Protein AF-0000000085113575 (afdb_homodimer)

Foldseek 3Di:
DPDDDDDDDPVVVVVVVVVVVVVVVVVCVCVVVVVVVVVVVVVVVVVVVVVVVVVVVVVVVVVVVVVVVVVVVVVVVQLVLLQVLLVVLPHDSVCSVVADDDDSVSSNVSSVVVSVVVVVPPPDDPPPPPPPPPPVVPPPVVVVVVVVVD/DPDDDDDDDPVSVVVVVVVVVVVVVVVCVCVVVVVVVVVVVVVVVVVVVVVVVVVVVVVVVVVVVVVVVVVVVVVVVQLVLLQVLLVVLPHDSVCSVVADDDDSVSSNVSSVVVSVVVVVPDPDDPPPPPPPPPPVVVPPPVVVVVVVVD

Structure (mmCIF, N/CA/C/O backbone):
data_AF-0000000085113575-model_v1
#
loop_
_entity.id
_entity.type
_entity.pdbx_description
1 polymer 'Phage protein'
#
loop_
_atom_site.group_PDB
_atom_site.id
_atom_site.type_symbol
_atom_site.label_atom_id
_atom_site.label_alt_id
_atom_site.label_comp_id
_atom_site.label_asym_id
_atom_site.label_entity_id
_atom_site.label_seq_id
_atom_site.pdbx_PDB_ins_code
_atom_site.Cartn_x
_atom_site.Cartn_y
_atom_site.Cartn_z
_atom_site.occupancy
_atom_site.B_iso_or_equiv
_atom_site.auth_seq_id
_atom_site.auth_comp_id
_atom_site.auth_asym_id
_atom_site.auth_atom_id
_atom_site.pdbx_PDB_model_num
ATOM 1 N N . MET A 1 1 ? 3.27 -60.625 -53.125 1 47.56 1 MET A N 1
ATOM 2 C CA . MET A 1 1 ? 2.654 -60.688 -51.812 1 47.56 1 MET A CA 1
ATOM 3 C C . MET A 1 1 ? 3.635 -61.25 -50.781 1 47.56 1 MET A C 1
ATOM 5 O O . MET A 1 1 ? 4.238 -62.281 -51 1 47.56 1 MET A O 1
ATOM 9 N N . SER A 1 2 ? 4.43 -60.469 -50.125 1 57.28 2 SER A N 1
ATOM 10 C CA . SER A 1 2 ? 5.539 -60.938 -49.312 1 57.28 2 SER A CA 1
ATOM 11 C C . SER A 1 2 ? 5.105 -62.094 -48.406 1 57.28 2 SER A C 1
ATOM 13 O O . SER A 1 2 ? 4.016 -62.062 -47.844 1 57.28 2 SER A O 1
ATOM 15 N N . GLU A 1 3 ? 5.457 -63.344 -48.656 1 75.12 3 GLU A N 1
ATOM 16 C CA . GLU A 1 3 ? 5.055 -64.625 -48.156 1 75.12 3 GLU A CA 1
ATOM 17 C C . GLU A 1 3 ? 5.164 -64.688 -46.625 1 75.12 3 GLU A C 1
ATOM 19 O O . GLU A 1 3 ? 6.227 -64.438 -46.062 1 75.12 3 GLU A O 1
ATOM 24 N N . PHE A 1 4 ? 4.066 -64.875 -45.969 1 86.94 4 PHE A N 1
ATOM 25 C CA . PHE A 1 4 ? 4.031 -65 -44.5 1 86.94 4 PHE A CA 1
ATOM 26 C C . PHE A 1 4 ? 4.762 -66.25 -44.062 1 86.94 4 PHE A C 1
ATOM 28 O O . PHE A 1 4 ? 4.504 -67.375 -44.594 1 86.94 4 PHE A O 1
ATOM 35 N N . LYS A 1 5 ? 5.836 -65.938 -43.219 1 91.25 5 LYS A N 1
ATOM 36 C CA . LYS A 1 5 ? 6.539 -67.062 -42.625 1 91.25 5 LYS A CA 1
ATOM 37 C C . LYS A 1 5 ? 5.824 -67.5 -41.375 1 91.25 5 LYS A C 1
ATOM 39 O O . LYS A 1 5 ? 5.555 -66.75 -40.469 1 91.25 5 LYS A O 1
ATOM 44 N N . THR A 1 6 ? 5.457 -68.812 -41.344 1 93.94 6 THR A N 1
ATOM 45 C CA . THR A 1 6 ? 4.762 -69.438 -40.188 1 93.94 6 THR A CA 1
ATOM 46 C C . THR A 1 6 ? 5.574 -69.25 -38.906 1 93.94 6 THR A C 1
ATOM 48 O O . THR A 1 6 ? 6.805 -69.312 -38.938 1 93.94 6 THR A O 1
ATOM 51 N N . ILE A 1 7 ? 4.957 -68.938 -37.781 1 94.5 7 ILE A N 1
ATOM 52 C CA . ILE A 1 7 ? 5.562 -68.812 -36.469 1 94.5 7 ILE A CA 1
ATOM 53 C C . ILE A 1 7 ? 5.348 -70.125 -35.688 1 94.5 7 ILE A C 1
ATOM 55 O O . ILE A 1 7 ? 4.211 -70.5 -35.375 1 94.5 7 ILE A O 1
ATOM 59 N N . GLU A 1 8 ? 6.441 -70.625 -35.375 1 94.06 8 GLU A N 1
ATOM 60 C CA . GLU A 1 8 ? 6.332 -72 -34.906 1 94.06 8 GLU A CA 1
ATOM 61 C C . GLU A 1 8 ? 6.652 -72.125 -33.438 1 94.06 8 GLU A C 1
ATOM 63 O O . GLU A 1 8 ? 6.414 -73.188 -32.812 1 94.06 8 GLU A O 1
ATOM 68 N N . THR A 1 9 ? 7.238 -71.062 -32.812 1 94.69 9 THR A N 1
ATOM 69 C CA . THR A 1 9 ? 7.598 -71.125 -31.406 1 94.69 9 THR A CA 1
ATOM 70 C C . THR A 1 9 ? 7.082 -69.938 -30.672 1 94.69 9 THR A C 1
ATOM 72 O O . THR A 1 9 ? 6.855 -68.875 -31.281 1 94.69 9 THR A O 1
ATOM 75 N N . GLN A 1 10 ? 6.895 -70.125 -29.469 1 94.75 10 GLN A N 1
ATOM 76 C CA . GLN A 1 10 ? 6.504 -69 -28.594 1 94.75 10 GLN A CA 1
ATOM 77 C C . GLN A 1 10 ? 7.566 -67.938 -28.578 1 94.75 10 GLN A C 1
ATOM 79 O O . GLN A 1 10 ? 7.242 -66.75 -28.531 1 94.75 10 GLN A O 1
ATOM 84 N N . GLU A 1 11 ? 8.758 -68.375 -28.609 1 95.31 11 GLU A N 1
ATOM 85 C CA . GLU A 1 11 ? 9.883 -67.438 -28.562 1 95.31 11 GLU A CA 1
ATOM 86 C C . GLU A 1 11 ? 9.883 -66.5 -29.766 1 95.31 11 GLU A C 1
ATOM 88 O O . GLU A 1 11 ? 10.156 -65.312 -29.625 1 95.31 11 GLU A O 1
ATOM 93 N N . GLU A 1 12 ? 9.555 -67 -30.891 1 95.25 12 GLU A N 1
ATOM 94 C CA . GLU A 1 12 ? 9.461 -66.188 -32.094 1 95.25 12 GLU A CA 1
ATOM 95 C C . GLU A 1 12 ? 8.32 -65.188 -32 1 95.25 12 GLU A C 1
ATOM 97 O O . GLU A 1 12 ? 8.484 -64.062 -32.375 1 95.25 12 GLU A O 1
ATOM 102 N N . LEU A 1 13 ? 7.148 -65.625 -31.578 1 94.69 13 LEU A N 1
ATOM 103 C CA . LEU A 1 13 ? 6.008 -64.75 -31.375 1 94.69 13 LEU A CA 1
ATOM 104 C C . LEU A 1 13 ? 6.355 -63.656 -30.406 1 94.69 13 LEU A C 1
ATOM 106 O O . LEU A 1 13 ? 6.09 -62.469 -30.688 1 94.69 13 LEU A O 1
ATOM 110 N N . ASP A 1 14 ? 7.008 -64 -29.359 1 94.94 14 ASP A N 1
ATOM 111 C CA . ASP A 1 14 ? 7.355 -63.031 -28.328 1 94.94 14 ASP A CA 1
ATOM 112 C C . ASP A 1 14 ? 8.312 -61.969 -28.859 1 94.94 14 ASP A C 1
ATOM 114 O O . ASP A 1 14 ? 8.211 -60.812 -28.5 1 94.94 14 ASP A O 1
ATOM 118 N N . ARG A 1 15 ? 9.25 -62.375 -29.672 1 95.44 15 ARG A N 1
ATOM 119 C CA . ARG A 1 15 ? 10.203 -61.438 -30.266 1 95.44 15 ARG A CA 1
ATOM 120 C C . ARG A 1 15 ? 9.492 -60.406 -31.141 1 95.44 15 ARG A C 1
ATOM 122 O O . ARG A 1 15 ? 9.758 -59.219 -31.031 1 95.44 15 ARG A O 1
ATOM 129 N N . ILE A 1 16 ? 8.508 -60.875 -31.922 1 94.88 16 ILE A N 1
ATOM 130 C CA . ILE A 1 16 ? 7.75 -60 -32.812 1 94.88 16 ILE A CA 1
ATOM 131 C C . ILE A 1 16 ? 6.902 -59.031 -32 1 94.88 16 ILE A C 1
ATOM 133 O O . ILE A 1 16 ? 6.898 -57.844 -32.281 1 94.88 16 ILE A O 1
ATOM 137 N N . VAL A 1 17 ? 6.211 -59.594 -31.047 1 93.69 17 VAL A N 1
ATOM 138 C CA . VAL A 1 17 ? 5.34 -58.812 -30.203 1 93.69 17 VAL A CA 1
ATOM 139 C C . VAL A 1 17 ? 6.164 -57.75 -29.469 1 93.69 17 VAL A C 1
ATOM 141 O O . VAL A 1 17 ? 5.77 -56.562 -29.391 1 93.69 17 VAL A O 1
ATOM 144 N N . LYS A 1 18 ? 7.34 -58.125 -28.906 1 94.31 18 LYS A N 1
ATOM 145 C CA . LYS A 1 18 ? 8.219 -57.219 -28.172 1 94.31 18 LYS A CA 1
ATOM 146 C C . LYS A 1 18 ? 8.648 -56.062 -29.047 1 94.31 18 LYS A C 1
ATOM 148 O O . LYS A 1 18 ? 8.648 -54.906 -28.594 1 94.31 18 LYS A O 1
ATOM 153 N N . GLU A 1 19 ? 9.008 -56.375 -30.297 1 94.25 19 GLU A N 1
ATOM 154 C CA . GLU A 1 19 ? 9.43 -55.312 -31.25 1 94.25 19 GLU A CA 1
ATOM 155 C C . GLU A 1 19 ? 8.305 -54.344 -31.531 1 94.25 19 GLU A C 1
ATOM 157 O O . GLU A 1 19 ? 8.523 -53.125 -31.562 1 94.25 19 GLU A O 1
ATOM 162 N N . ARG A 1 20 ? 7.082 -54.875 -31.688 1 92.94 20 ARG A N 1
ATOM 163 C CA . ARG A 1 20 ? 5.934 -54 -31.984 1 92.94 20 ARG A CA 1
ATOM 164 C C . ARG A 1 20 ? 5.539 -53.188 -30.766 1 92.94 20 ARG A C 1
ATOM 166 O O . ARG A 1 20 ? 5.191 -52 -30.906 1 92.94 20 ARG A O 1
ATOM 173 N N . LEU A 1 21 ? 5.609 -53.844 -29.672 1 92.38 21 LEU A N 1
ATOM 174 C CA . LEU A 1 21 ? 5.328 -53.156 -28.422 1 92.38 21 LEU A CA 1
ATOM 175 C C . LEU A 1 21 ? 6.32 -52 -28.203 1 92.38 21 LEU A C 1
ATOM 177 O O . LEU A 1 21 ? 5.941 -50.906 -27.766 1 92.38 21 LEU A O 1
ATOM 181 N N . ALA A 1 22 ? 7.617 -52.219 -28.516 1 92.56 22 ALA A N 1
ATOM 182 C CA . ALA A 1 22 ? 8.656 -51.219 -28.359 1 92.56 22 ALA A CA 1
ATOM 183 C C . ALA A 1 22 ? 8.391 -50 -29.25 1 92.56 22 ALA A C 1
ATOM 185 O O . ALA A 1 22 ? 8.57 -48.875 -28.828 1 92.56 22 ALA A O 1
ATOM 186 N N . ARG A 1 23 ? 7.852 -50.219 -30.422 1 91.94 23 ARG A N 1
ATOM 187 C CA . ARG A 1 23 ? 7.527 -49.156 -31.359 1 91.94 23 ARG A CA 1
ATOM 188 C C . ARG A 1 23 ? 6.375 -48.312 -30.844 1 91.94 23 ARG A C 1
ATOM 190 O O . ARG A 1 23 ? 6.414 -47.062 -30.922 1 91.94 23 ARG A O 1
ATOM 197 N N . GLN A 1 24 ? 5.367 -49 -30.281 1 87.69 24 GLN A N 1
ATOM 198 C CA . GLN A 1 24 ? 4.219 -48.281 -29.719 1 87.69 24 GLN A CA 1
ATOM 199 C C . GLN A 1 24 ? 4.617 -47.469 -28.5 1 87.69 24 GLN A C 1
ATOM 201 O O . GLN A 1 24 ? 4.148 -46.344 -28.312 1 87.69 24 GLN A O 1
ATOM 206 N N . LYS A 1 25 ? 5.512 -48.062 -27.781 1 90.88 25 LYS A N 1
ATOM 207 C CA . LYS A 1 25 ? 5.969 -47.375 -26.562 1 90.88 25 LYS A CA 1
ATOM 208 C C . LYS A 1 25 ? 6.676 -46.062 -26.875 1 90.88 25 LYS A C 1
ATOM 210 O O . LYS A 1 25 ? 6.664 -45.156 -26.062 1 90.88 25 LYS A O 1
ATOM 215 N N . GLU A 1 26 ? 7.227 -45.969 -28.078 1 93.19 26 GLU A N 1
ATOM 216 C CA . GLU A 1 26 ? 7.949 -44.781 -28.484 1 93.19 26 GLU A CA 1
ATOM 217 C C . GLU A 1 26 ? 7.023 -43.562 -28.562 1 93.19 26 GLU A C 1
ATOM 219 O O . GLU A 1 26 ? 7.445 -42.438 -28.312 1 93.19 26 GLU A O 1
ATOM 224 N N . LYS A 1 27 ? 5.727 -43.781 -28.859 1 91.56 27 LYS A N 1
ATOM 225 C CA . LYS A 1 27 ? 4.727 -42.719 -28.938 1 91.56 27 LYS A CA 1
ATOM 226 C C . LYS A 1 27 ? 4.508 -42.094 -27.562 1 91.56 27 LYS A C 1
ATOM 228 O O . LYS A 1 27 ? 4.137 -40.938 -27.469 1 91.56 27 LYS A O 1
ATOM 233 N N . TYR A 1 28 ? 4.824 -42.906 -26.5 1 95.62 28 TYR A N 1
ATOM 234 C CA . TYR A 1 28 ? 4.566 -42.469 -25.125 1 95.62 28 TYR A CA 1
ATOM 235 C C . TYR A 1 28 ? 5.875 -42.281 -24.375 1 95.62 28 TYR A C 1
ATOM 237 O O . TYR A 1 28 ? 5.91 -42.406 -23.141 1 95.62 28 TYR A O 1
ATOM 245 N N . ALA A 1 29 ? 6.914 -42 -25.172 1 94.81 29 ALA A N 1
ATOM 246 C CA . ALA A 1 29 ? 8.266 -41.875 -24.625 1 94.81 29 ALA A CA 1
ATOM 247 C C . ALA A 1 29 ? 8.344 -40.781 -23.594 1 94.81 29 ALA A C 1
ATOM 249 O O . ALA A 1 29 ? 9.156 -40.812 -22.672 1 94.81 29 ALA A O 1
ATOM 250 N N . ASP A 1 30 ? 7.422 -39.719 -23.609 1 96.88 30 ASP A N 1
ATOM 251 C CA . ASP A 1 30 ? 7.473 -38.562 -22.719 1 96.88 30 ASP A CA 1
ATOM 252 C C . ASP A 1 30 ? 6.418 -38.688 -21.625 1 96.88 30 ASP A C 1
ATOM 254 O O . ASP A 1 30 ? 6.148 -37.719 -20.906 1 96.88 30 ASP A O 1
ATOM 258 N N . TYR A 1 31 ? 5.844 -39.875 -21.562 1 97.19 31 TYR A N 1
ATOM 259 C CA . TYR A 1 31 ? 4.754 -40.062 -20.609 1 97.19 31 TYR A CA 1
ATOM 260 C C . TYR A 1 31 ? 5.191 -39.719 -19.188 1 97.19 31 TYR A C 1
ATOM 262 O O . TYR A 1 31 ? 4.531 -38.938 -18.516 1 97.19 31 TYR A O 1
ATOM 270 N N . ASP A 1 32 ? 6.328 -40.281 -18.734 1 97.06 32 ASP A N 1
ATOM 271 C CA . ASP A 1 32 ? 6.828 -40 -17.391 1 97.06 32 ASP A CA 1
ATOM 272 C C . ASP A 1 32 ? 7.211 -38.531 -17.234 1 97.06 32 ASP A C 1
ATOM 274 O O . ASP A 1 32 ? 7.008 -37.938 -16.156 1 97.06 32 ASP A O 1
ATOM 278 N N . ALA A 1 33 ? 7.754 -37.969 -18.25 1 98.12 33 ALA A N 1
ATOM 279 C CA . ALA A 1 33 ? 8.109 -36.531 -18.234 1 98.12 33 ALA A CA 1
ATOM 280 C C . ALA A 1 33 ? 6.867 -35.656 -18.078 1 98.12 33 ALA A C 1
ATOM 282 O O . ALA A 1 33 ? 6.887 -34.656 -17.359 1 98.12 33 ALA A O 1
ATOM 283 N N . LEU A 1 34 ? 5.781 -36 -18.75 1 98.19 34 LEU A N 1
ATOM 284 C CA . LEU A 1 34 ? 4.516 -35.281 -18.656 1 98.19 34 LEU A CA 1
ATOM 285 C C . LEU A 1 34 ? 3.977 -35.344 -17.234 1 98.19 34 LEU A C 1
ATOM 287 O O . LEU A 1 34 ? 3.543 -34.312 -16.688 1 98.19 34 LEU A O 1
ATOM 291 N N . LYS A 1 35 ? 4.102 -36.531 -16.641 1 98 35 LYS A N 1
ATOM 292 C CA . LYS A 1 35 ? 3.635 -36.688 -15.266 1 98 35 LYS A CA 1
ATOM 293 C C . LYS A 1 35 ? 4.434 -35.812 -14.305 1 98 35 LYS A C 1
ATOM 295 O O . LYS A 1 35 ? 3.857 -35.125 -13.453 1 98 35 LYS A O 1
ATOM 300 N N . SER A 1 36 ? 5.66 -35.812 -14.5 1 98.5 36 SER A N 1
ATOM 301 C CA . SER A 1 36 ? 6.531 -35 -13.664 1 98.5 36 SER A CA 1
ATOM 302 C C . SER A 1 36 ? 6.258 -33.5 -13.859 1 98.5 36 SER A C 1
ATOM 304 O O . SER A 1 36 ? 6.219 -32.75 -12.891 1 98.5 36 SER A O 1
ATOM 306 N N . ARG A 1 37 ? 6.016 -33.156 -15.117 1 98.62 37 ARG A N 1
ATOM 307 C CA . ARG A 1 37 ? 5.758 -31.75 -15.43 1 98.62 37 ARG A CA 1
ATOM 308 C C . ARG A 1 37 ? 4.449 -31.281 -14.805 1 98.62 37 ARG A C 1
ATOM 310 O O . ARG A 1 37 ? 4.355 -30.141 -14.32 1 98.62 37 ARG A O 1
ATOM 317 N N . VAL A 1 38 ? 3.494 -32.062 -14.836 1 98.56 38 VAL A N 1
ATOM 318 C CA . VAL A 1 38 ? 2.221 -31.75 -14.203 1 98.56 38 VAL A CA 1
ATOM 319 C C . VAL A 1 38 ? 2.436 -31.484 -12.719 1 98.56 38 VAL A C 1
ATOM 321 O O . VAL A 1 38 ? 1.965 -30.469 -12.195 1 98.56 38 VAL A O 1
ATOM 324 N N . LYS A 1 39 ? 3.188 -32.375 -12.125 1 98.5 39 LYS A N 1
ATOM 325 C CA . LYS A 1 39 ? 3.445 -32.219 -10.695 1 98.5 39 LYS A CA 1
ATOM 326 C C . LYS A 1 39 ? 4.195 -30.906 -10.422 1 98.5 39 LYS A C 1
ATOM 328 O O . LYS A 1 39 ? 3.854 -30.172 -9.484 1 98.5 39 LYS A O 1
ATOM 333 N N . GLU A 1 40 ? 5.176 -30.594 -11.148 1 98.62 40 GLU A N 1
ATOM 334 C CA . GLU A 1 40 ? 5.965 -29.375 -11 1 98.62 40 GLU A CA 1
ATOM 335 C C . GLU A 1 40 ? 5.09 -28.125 -11.141 1 98.62 40 GLU A C 1
ATOM 337 O O . GLU A 1 40 ? 5.172 -27.219 -10.32 1 98.62 40 GLU A O 1
ATOM 342 N N . LEU A 1 41 ? 4.262 -28.172 -12.164 1 98.56 41 LEU A N 1
ATOM 343 C CA . LEU A 1 41 ? 3.412 -27.016 -12.453 1 98.56 41 LEU A CA 1
ATOM 344 C C . LEU A 1 41 ? 2.354 -26.828 -11.367 1 98.56 41 LEU A C 1
ATOM 346 O O . LEU A 1 41 ? 2 -25.703 -11.023 1 98.56 41 LEU A O 1
ATOM 350 N N . GLU A 1 42 ? 1.874 -27.922 -10.867 1 98.38 42 GLU A N 1
ATOM 351 C CA . GLU A 1 42 ? 0.908 -27.844 -9.773 1 98.38 42 GLU A CA 1
ATOM 352 C C . GLU A 1 42 ? 1.535 -27.234 -8.523 1 98.38 42 GLU A C 1
ATOM 354 O O . GLU A 1 42 ? 0.917 -26.406 -7.855 1 98.38 42 GLU A O 1
ATOM 359 N N . ASP A 1 43 ? 2.723 -27.625 -8.211 1 98.5 43 ASP A N 1
ATOM 360 C CA . ASP A 1 43 ? 3.438 -27.094 -7.062 1 98.5 43 ASP A CA 1
ATOM 361 C C . ASP A 1 43 ? 3.709 -25.594 -7.238 1 98.5 43 ASP A C 1
ATOM 363 O O . ASP A 1 43 ? 3.498 -24.812 -6.312 1 98.5 43 ASP A O 1
ATOM 367 N N . GLU A 1 44 ? 4.133 -25.234 -8.438 1 98 44 GLU A N 1
ATOM 368 C CA . GLU A 1 44 ? 4.402 -23.828 -8.742 1 98 44 GLU A CA 1
ATOM 369 C C . GLU A 1 44 ? 3.135 -22.984 -8.617 1 98 44 GLU A C 1
ATOM 371 O O . GLU A 1 44 ? 3.158 -21.906 -8.039 1 98 44 GLU A O 1
ATOM 376 N N . ASN A 1 45 ? 2.158 -23.516 -9.195 1 97.75 45 ASN A N 1
ATOM 377 C CA . ASN A 1 45 ? 0.871 -22.828 -9.148 1 97.75 45 ASN A CA 1
ATOM 378 C C . ASN A 1 45 ? 0.393 -22.641 -7.711 1 97.75 45 ASN A C 1
ATOM 380 O O . ASN A 1 45 ? -0.097 -21.562 -7.355 1 97.75 45 ASN A O 1
ATOM 384 N N . ALA A 1 46 ? 0.582 -23.656 -6.949 1 97.69 46 ALA A N 1
ATOM 385 C CA . ALA A 1 46 ? 0.198 -23.562 -5.543 1 97.69 46 ALA A CA 1
ATOM 386 C C . ALA A 1 46 ? 0.991 -22.484 -4.824 1 97.69 46 ALA A C 1
ATOM 388 O O . ALA A 1 46 ? 0.43 -21.703 -4.047 1 97.69 46 ALA A O 1
ATOM 389 N N . GLU A 1 47 ? 2.23 -22.391 -5.113 1 97.69 47 GLU A N 1
ATOM 390 C CA . GLU A 1 47 ? 3.086 -21.359 -4.52 1 97.69 47 GLU A CA 1
ATOM 391 C C . GLU A 1 47 ? 2.662 -19.969 -4.965 1 97.69 47 GLU A C 1
ATOM 393 O O . GLU A 1 47 ? 2.621 -19.047 -4.156 1 97.69 47 GLU A O 1
ATOM 398 N N . LEU A 1 48 ? 2.328 -19.828 -6.176 1 96.88 48 LEU A N 1
ATOM 399 C CA . LEU A 1 48 ? 1.911 -18.531 -6.723 1 96.88 48 LEU A CA 1
ATOM 400 C C . LEU A 1 48 ? 0.586 -18.094 -6.117 1 96.88 48 LEU A C 1
ATOM 402 O O . LEU A 1 48 ? 0.391 -16.906 -5.844 1 96.88 48 LEU A O 1
ATOM 406 N 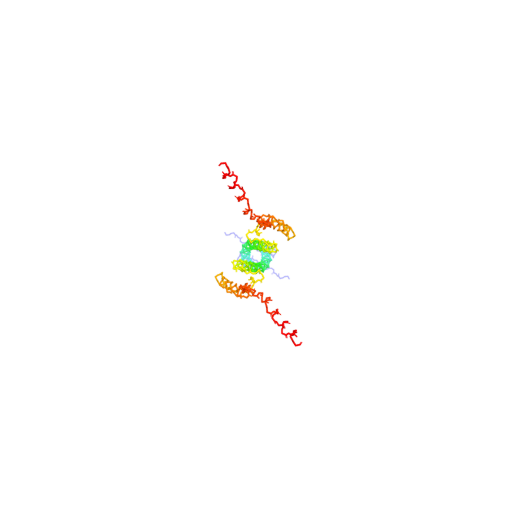N . HIS A 1 49 ? -0.248 -19.062 -5.918 1 96.69 49 HIS A N 1
ATOM 407 C CA . HIS A 1 49 ? -1.521 -18.75 -5.281 1 96.69 49 HIS A CA 1
ATOM 408 C C . HIS A 1 49 ? -1.316 -18.25 -3.857 1 96.69 49 HIS A C 1
ATOM 410 O O . HIS A 1 49 ? -1.936 -17.266 -3.449 1 96.69 49 HIS A O 1
ATOM 416 N N . THR A 1 50 ? -0.418 -18.844 -3.145 1 97.5 50 THR A N 1
ATOM 417 C CA . THR A 1 50 ? -0.112 -18.422 -1.783 1 97.5 50 THR A CA 1
ATOM 418 C C . THR A 1 50 ? 0.487 -17.016 -1.775 1 97.5 50 THR A C 1
ATOM 420 O O . THR A 1 50 ? 0.097 -16.172 -0.963 1 97.5 50 THR A O 1
ATOM 423 N N . ALA A 1 51 ? 1.367 -16.75 -2.688 1 96.56 51 ALA A N 1
ATOM 424 C CA . ALA A 1 51 ? 1.995 -15.438 -2.799 1 96.56 51 ALA A CA 1
ATOM 425 C C . ALA A 1 51 ? 0.964 -14.367 -3.139 1 96.56 51 ALA A C 1
ATOM 427 O O . ALA A 1 51 ? 1.023 -13.25 -2.611 1 96.56 51 ALA A O 1
ATOM 428 N N . ALA A 1 52 ? 0.093 -14.688 -3.98 1 95.88 52 ALA A N 1
ATOM 429 C CA . ALA A 1 52 ? -0.968 -13.758 -4.371 1 95.88 52 ALA A CA 1
ATOM 430 C C . ALA A 1 52 ? -1.847 -13.398 -3.178 1 95.88 52 ALA A C 1
ATOM 432 O O . ALA A 1 52 ? -2.25 -12.242 -3.021 1 95.88 52 ALA A O 1
ATOM 433 N N . ASP A 1 53 ? -2.082 -14.453 -2.367 1 96.81 53 ASP A N 1
ATOM 434 C CA . ASP A 1 53 ? -2.891 -14.227 -1.172 1 96.81 53 ASP A CA 1
ATOM 435 C C . ASP A 1 53 ? -2.199 -13.266 -0.213 1 96.81 53 ASP A C 1
ATOM 437 O O . ASP A 1 53 ? -2.836 -12.359 0.33 1 96.81 53 ASP A O 1
ATOM 441 N N . VAL A 1 54 ? -0.984 -13.406 -0.034 1 96.81 54 VAL A N 1
ATOM 442 C CA . VAL A 1 54 ? -0.203 -12.539 0.844 1 96.81 54 VAL A CA 1
ATOM 443 C C . VAL A 1 54 ? -0.177 -11.117 0.283 1 96.81 54 VAL A C 1
ATOM 445 O O . VAL A 1 54 ? -0.393 -10.148 1.016 1 96.81 54 VAL A O 1
ATOM 448 N N . SER A 1 55 ? -0.005 -10.984 -0.991 1 96.75 55 SER A N 1
ATOM 449 C CA . SER A 1 55 ? 0.044 -9.68 -1.652 1 96.75 55 SER A CA 1
ATOM 450 C C . SER A 1 55 ? -1.285 -8.945 -1.525 1 96.75 55 SER A C 1
ATOM 452 O O . SER A 1 55 ? -1.312 -7.727 -1.345 1 96.75 55 SER A O 1
ATOM 454 N N . ALA A 1 56 ? -2.293 -9.75 -1.644 1 96.44 56 ALA A N 1
ATOM 455 C CA . ALA A 1 56 ? -3.619 -9.148 -1.512 1 96.44 56 ALA A CA 1
ATOM 456 C C . ALA A 1 56 ? -3.822 -8.57 -0.114 1 96.44 56 ALA A C 1
ATOM 458 O O . ALA A 1 56 ? -4.387 -7.484 0.039 1 96.44 56 ALA A O 1
ATOM 459 N N . LYS A 1 57 ? -3.357 -9.219 0.891 1 97.62 57 LYS A N 1
ATOM 460 C CA . LYS A 1 57 ? -3.455 -8.734 2.266 1 97.62 57 LYS A CA 1
ATOM 461 C C . LYS A 1 57 ? -2.6 -7.492 2.475 1 97.62 57 LYS A C 1
ATOM 463 O O . LYS A 1 57 ? -3.033 -6.535 3.123 1 97.62 57 LYS A O 1
ATOM 468 N N . ASP A 1 58 ? -1.431 -7.523 1.956 1 97.31 58 ASP A N 1
ATOM 469 C CA . ASP A 1 58 ? -0.541 -6.371 2.039 1 97.31 58 ASP A CA 1
ATOM 470 C C . ASP A 1 58 ? -1.162 -5.148 1.366 1 97.31 58 ASP A C 1
ATOM 472 O O . ASP A 1 58 ? -1.083 -4.035 1.892 1 97.31 58 ASP A O 1
ATOM 476 N N . LYS A 1 59 ? -1.742 -5.375 0.22 1 97.75 59 LYS A N 1
ATOM 477 C CA . LYS A 1 59 ? -2.396 -4.293 -0.511 1 97.75 59 LYS A CA 1
ATOM 478 C C . LYS A 1 59 ? -3.498 -3.65 0.327 1 97.75 59 LYS A C 1
ATOM 480 O O . LYS A 1 59 ? -3.584 -2.424 0.413 1 97.75 59 LYS A O 1
ATOM 485 N N . THR A 1 60 ? -4.215 -4.48 0.992 1 98 60 THR A N 1
ATOM 486 C CA . THR A 1 60 ? -5.301 -3.99 1.833 1 98 60 THR A CA 1
ATOM 487 C C . THR A 1 60 ? -4.754 -3.207 3.023 1 98 60 THR A C 1
ATOM 489 O O . THR A 1 60 ? -5.289 -2.156 3.379 1 98 60 THR A O 1
ATOM 492 N N . ALA A 1 61 ? -3.715 -3.641 3.572 1 98.44 61 ALA A N 1
ATOM 493 C CA . ALA A 1 61 ? -3.086 -2.965 4.703 1 98.44 61 ALA A CA 1
ATOM 494 C C . ALA A 1 61 ? -2.535 -1.603 4.293 1 98.44 61 ALA A C 1
ATOM 496 O O . ALA A 1 61 ? -2.691 -0.617 5.016 1 98.44 61 ALA A O 1
ATOM 497 N N . GLN A 1 62 ? -1.973 -1.56 3.154 1 98.56 62 GLN A N 1
ATOM 498 C CA . GLN A 1 62 ? -1.42 -0.308 2.648 1 98.56 62 GLN A CA 1
ATOM 499 C C . GLN A 1 62 ? -2.527 0.687 2.316 1 98.56 62 GLN A C 1
ATOM 501 O O . GLN A 1 62 ? -2.391 1.886 2.57 1 98.56 62 GLN A O 1
ATOM 506 N N . GLU A 1 63 ? -3.607 0.187 1.78 1 98.62 63 GLU A N 1
ATOM 507 C CA . GLU A 1 63 ? -4.758 1.042 1.498 1 98.62 63 GLU A CA 1
ATOM 508 C C . GLU A 1 63 ? -5.32 1.649 2.779 1 98.62 63 GLU A C 1
ATOM 510 O O . GLU A 1 63 ? -5.672 2.83 2.811 1 98.62 63 GLU A O 1
ATOM 515 N N . SER A 1 64 ? -5.375 0.875 3.809 1 98.81 64 SER A N 1
ATOM 516 C CA . SER A 1 64 ? -5.832 1.365 5.105 1 98.81 64 SER A CA 1
ATOM 517 C C . SER A 1 64 ? -4.875 2.406 5.672 1 98.81 64 SER A C 1
ATOM 519 O O . SER A 1 64 ? -5.309 3.422 6.223 1 98.81 64 SER A O 1
ATOM 521 N N . GLN A 1 65 ? -3.625 2.148 5.559 1 98.81 65 GLN A N 1
ATOM 522 C CA . GLN A 1 65 ? -2.613 3.092 6.023 1 98.81 65 GLN A CA 1
ATOM 523 C C . GLN A 1 65 ? -2.711 4.418 5.277 1 98.81 65 GLN A C 1
ATOM 525 O O . GLN A 1 65 ? -2.621 5.488 5.883 1 98.81 65 GLN A O 1
ATOM 530 N N . ILE A 1 66 ? -2.904 4.363 4.004 1 98.81 66 ILE A N 1
ATOM 531 C CA . ILE A 1 66 ? -3.059 5.555 3.178 1 98.81 66 ILE A CA 1
ATOM 532 C C . ILE A 1 66 ? -4.277 6.352 3.643 1 98.81 66 ILE A C 1
ATOM 534 O O . ILE A 1 66 ? -4.195 7.57 3.826 1 98.81 66 ILE A O 1
ATOM 538 N N . ALA A 1 67 ? -5.336 5.656 3.916 1 98.81 67 ALA A N 1
ATOM 539 C CA . ALA A 1 67 ? -6.555 6.312 4.387 1 98.81 67 ALA A CA 1
ATOM 540 C C . ALA A 1 67 ? -6.324 6.996 5.734 1 98.81 67 ALA A C 1
ATOM 542 O O . ALA A 1 67 ? -6.789 8.117 5.953 1 98.81 67 ALA A O 1
ATOM 543 N N . GLU A 1 68 ? -5.633 6.348 6.566 1 98.81 68 GLU A N 1
ATOM 544 C CA . GLU A 1 68 ? -5.324 6.902 7.883 1 98.81 68 GLU A CA 1
ATOM 545 C C . GLU A 1 68 ? -4.453 8.148 7.77 1 98.81 68 GLU A C 1
ATOM 547 O O . GLU A 1 68 ? -4.707 9.156 8.438 1 98.81 68 GLU A O 1
ATOM 552 N N . LEU A 1 69 ? -3.465 8.055 6.945 1 98.81 69 LEU A N 1
ATOM 553 C CA . LEU A 1 69 ? -2.561 9.188 6.754 1 98.81 69 LEU A CA 1
ATOM 554 C C . LEU A 1 69 ? -3.291 10.367 6.121 1 98.81 69 LEU A C 1
ATOM 556 O O . LEU A 1 69 ? -3.074 11.516 6.508 1 98.81 69 LEU A O 1
ATOM 560 N N . GLN A 1 70 ? -4.176 10.109 5.234 1 98.81 70 GLN A N 1
ATOM 561 C CA . GLN A 1 70 ? -4.984 11.148 4.613 1 98.81 70 GLN A CA 1
ATOM 562 C C . GLN A 1 70 ? -5.91 11.812 5.633 1 98.81 70 GLN A C 1
ATOM 564 O O . GLN A 1 70 ? -6.105 13.031 5.605 1 98.81 70 GLN A O 1
ATOM 569 N N . SER A 1 71 ? -6.465 11.008 6.496 1 98.69 71 SER A N 1
ATOM 570 C CA . SER A 1 71 ? -7.297 11.531 7.566 1 98.69 71 SER A CA 1
ATOM 571 C C . SER A 1 71 ? -6.496 12.445 8.492 1 98.69 71 SER A C 1
ATOM 573 O O . SER A 1 71 ? -6.977 13.508 8.898 1 98.69 71 SER A O 1
ATOM 575 N N . LYS A 1 72 ? -5.301 12.086 8.844 1 98.62 72 LYS A N 1
ATOM 576 C CA . LYS A 1 72 ? -4.43 12.898 9.688 1 98.62 72 LYS A CA 1
ATOM 577 C C . LYS A 1 72 ? -4.098 14.234 9.016 1 98.62 72 LYS A C 1
ATOM 579 O O . LYS A 1 72 ? -4.094 15.273 9.664 1 98.62 72 LYS A O 1
ATOM 584 N N . ILE A 1 73 ? -3.848 14.172 7.773 1 98.5 73 ILE A N 1
ATOM 585 C CA . ILE A 1 73 ? -3.561 15.383 7.012 1 98.5 73 ILE A CA 1
ATOM 586 C C . ILE A 1 73 ? -4.781 16.297 7.027 1 98.5 73 ILE A C 1
ATOM 588 O O . ILE A 1 73 ? -4.652 17.516 7.23 1 98.5 73 ILE A O 1
ATOM 592 N N . SER A 1 74 ? -5.949 15.719 6.848 1 97.25 74 SER A N 1
ATOM 593 C CA . SER A 1 74 ? -7.188 16.5 6.91 1 97.25 74 SER A CA 1
ATOM 594 C C . SER A 1 74 ? -7.355 17.156 8.273 1 97.25 74 SER A C 1
ATOM 596 O O . SER A 1 74 ? -7.781 18.312 8.359 1 97.25 74 SER A O 1
ATOM 598 N N . ASP A 1 75 ? -7.031 16.484 9.336 1 96.5 75 ASP A N 1
ATOM 599 C CA . ASP A 1 75 ? -7.09 17.031 10.688 1 96.5 75 ASP A CA 1
ATOM 600 C C . ASP A 1 75 ? -6.137 18.219 10.844 1 96.5 75 ASP A C 1
ATOM 602 O O . ASP A 1 75 ? -6.5 19.234 11.422 1 96.5 75 ASP A O 1
ATOM 606 N N . TYR A 1 76 ? -4.914 18.094 10.242 1 96.38 76 TYR A N 1
ATOM 607 C CA . TYR A 1 76 ? -3.932 19.172 10.32 1 96.38 76 TYR A CA 1
ATOM 608 C C . TYR A 1 76 ? -4.387 20.391 9.523 1 96.38 76 TYR A C 1
ATOM 610 O O . TYR A 1 76 ? -4.203 21.531 9.961 1 96.38 76 TYR A O 1
ATOM 618 N N . GLU A 1 77 ? -5.004 20.156 8.43 1 95.56 77 GLU A N 1
ATOM 619 C CA . GLU A 1 77 ? -5.52 21.234 7.602 1 95.56 77 GLU A CA 1
ATOM 620 C C . GLU A 1 77 ? -6.637 21.984 8.32 1 95.56 77 GLU A C 1
ATOM 622 O O . GLU A 1 77 ? -6.672 23.219 8.289 1 95.56 77 GLU A O 1
ATOM 627 N N . THR A 1 78 ? -7.473 21.25 8.961 1 95.06 78 THR A N 1
ATOM 628 C CA . THR A 1 78 ? -8.562 21.859 9.711 1 95.06 78 THR A CA 1
ATOM 629 C C . THR A 1 78 ? -8.031 22.656 10.891 1 95.06 78 THR A C 1
ATOM 631 O O . THR A 1 78 ? -8.469 23.781 11.133 1 95.06 78 THR A O 1
ATOM 634 N N . GLU A 1 79 ? -7.098 22.109 11.57 1 94.19 79 GLU A N 1
ATOM 635 C CA . GLU A 1 79 ? -6.484 22.812 12.703 1 94.19 79 GLU A CA 1
ATOM 636 C C . GLU A 1 79 ? -5.789 24.094 12.25 1 94.19 79 GLU A C 1
ATOM 638 O O . GLU A 1 79 ? -5.871 25.109 12.93 1 94.19 79 GLU A O 1
ATOM 643 N N . LYS A 1 80 ? -5.129 23.984 11.133 1 92.75 80 LYS A N 1
ATOM 644 C CA . LYS A 1 80 ? -4.445 25.141 10.57 1 92.75 80 LYS A CA 1
ATOM 645 C C . LYS A 1 80 ? -5.441 26.25 10.211 1 92.75 80 LYS A C 1
ATOM 647 O O . LYS A 1 80 ? -5.219 27.422 10.523 1 92.75 80 LYS A O 1
ATOM 652 N N . THR A 1 81 ? -6.504 25.828 9.625 1 94.44 81 THR A N 1
ATOM 653 C CA . THR A 1 81 ? -7.535 26.781 9.242 1 94.44 81 THR A CA 1
ATOM 654 C C . THR A 1 81 ? -8.172 27.406 10.477 1 94.44 81 THR A C 1
ATOM 656 O O . THR A 1 81 ? -8.367 28.625 10.523 1 94.44 81 THR A O 1
ATOM 659 N N . ARG A 1 82 ? -8.422 26.594 11.492 1 96.06 82 ARG A N 1
ATOM 660 C CA . ARG A 1 82 ? -9 27.094 12.742 1 96.06 82 ARG A CA 1
ATOM 661 C C . ARG A 1 82 ? -8.062 28.094 13.422 1 96.06 82 ARG A C 1
ATOM 663 O O . ARG A 1 82 ? -8.5 29.141 13.891 1 96.06 82 ARG A O 1
ATOM 670 N N . THR A 1 83 ? -6.824 27.781 13.383 1 92.38 83 THR A N 1
ATOM 671 C CA . THR A 1 83 ? -5.82 28.656 13.992 1 92.38 83 THR A CA 1
ATOM 672 C C . THR A 1 83 ? -5.734 29.984 13.242 1 92.38 83 THR A C 1
ATOM 674 O O . THR A 1 83 ? -5.742 31.047 13.859 1 92.38 83 THR A O 1
ATOM 677 N N . ARG A 1 84 ? -5.668 29.906 11.938 1 91.75 84 ARG A N 1
ATOM 678 C CA . ARG A 1 84 ? -5.582 31.109 11.109 1 91.75 84 ARG A CA 1
ATOM 679 C C . ARG A 1 84 ? -6.797 32 11.32 1 91.75 84 ARG A C 1
ATOM 681 O O . ARG A 1 84 ? -6.656 33.219 11.508 1 91.75 84 ARG A O 1
ATOM 688 N N . VAL A 1 85 ? -7.934 31.422 11.328 1 95.44 85 VAL A N 1
ATOM 689 C CA . VAL A 1 85 ? -9.172 32.188 11.477 1 95.44 85 VAL A CA 1
ATOM 690 C C . VAL A 1 85 ? -9.242 32.781 12.875 1 95.44 85 VAL A C 1
ATOM 692 O O . VAL A 1 85 ? -9.602 33.969 13.031 1 95.44 85 VAL A O 1
ATOM 695 N N . ALA A 1 86 ? -8.898 32.031 13.898 1 94.44 86 ALA A N 1
ATOM 696 C CA . ALA A 1 86 ? -8.898 32.531 15.266 1 94.44 86 ALA A CA 1
ATOM 697 C C . ALA A 1 86 ? -8.008 33.75 15.391 1 94.44 86 ALA A C 1
ATOM 699 O O . ALA A 1 86 ? -8.438 34.781 15.914 1 94.44 86 ALA A O 1
ATOM 700 N N . LEU A 1 87 ? -6.855 33.688 14.797 1 89.31 87 LEU A N 1
ATOM 701 C CA . LEU A 1 87 ? -5.883 34.781 14.891 1 89.31 87 LEU A CA 1
ATOM 702 C C . LEU A 1 87 ? -6.328 35.969 14.07 1 89.31 87 LEU A C 1
ATOM 704 O O . LEU A 1 87 ? -6.121 37.125 14.477 1 89.31 87 LEU A O 1
ATOM 708 N N . GLN A 1 88 ? -6.891 35.719 12.992 1 92 88 GLN A N 1
ATOM 709 C CA . GLN A 1 88 ?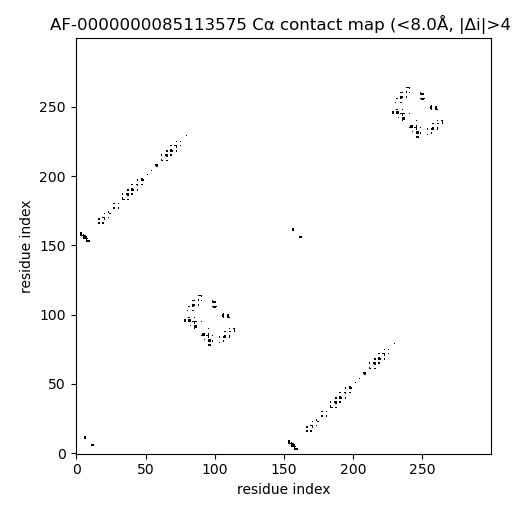 -7.402 36.781 12.125 1 92 88 GLN A CA 1
ATOM 710 C C . GLN A 1 88 ? -8.438 37.625 12.859 1 92 88 GLN A C 1
ATOM 712 O O . GLN A 1 88 ? -8.508 38.844 12.648 1 92 88 GLN A O 1
ATOM 717 N N . TYR A 1 89 ? -9.148 37.062 13.789 1 94.06 89 TYR A N 1
ATOM 718 C CA . TYR A 1 89 ? -10.203 37.781 14.508 1 94.06 89 TYR A CA 1
ATOM 719 C C . TYR A 1 89 ? -9.758 38.125 15.93 1 94.06 89 TYR A C 1
ATOM 721 O O . TYR A 1 89 ? -10.586 38.438 16.781 1 94.06 89 TYR A O 1
ATOM 729 N N . GLY A 1 90 ? -8.484 37.969 16.203 1 89.94 90 GLY A N 1
ATOM 730 C CA . GLY A 1 90 ? -7.895 38.406 17.453 1 89.94 90 GLY A CA 1
ATOM 731 C C . GLY A 1 90 ? -8.195 37.469 18.625 1 89.94 90 GLY A C 1
ATOM 732 O O . GLY A 1 90 ? -8.156 37.906 19.781 1 89.94 90 GLY A O 1
ATOM 733 N N . LEU A 1 91 ? -8.531 36.25 18.297 1 92.19 91 LEU A N 1
ATOM 734 C CA . LEU A 1 91 ? -8.781 35.25 19.344 1 92.19 91 LEU A CA 1
ATOM 735 C C . LEU A 1 91 ? -7.477 34.625 19.797 1 92.19 91 LEU A C 1
ATOM 737 O O . LEU A 1 91 ? -6.582 34.375 18.984 1 92.19 91 LEU A O 1
ATOM 741 N N . PRO A 1 92 ? -7.438 34.344 21.188 1 87.25 92 PRO A N 1
ATOM 742 C CA . PRO A 1 92 ? -6.273 33.594 21.656 1 87.25 92 PRO A CA 1
ATOM 743 C C . PRO A 1 92 ? -6.16 32.219 21.016 1 87.25 92 PRO A C 1
ATOM 745 O O . PRO A 1 92 ? -7.172 31.641 20.641 1 87.25 92 PRO A O 1
ATOM 748 N N . LEU A 1 93 ? -4.906 31.703 20.938 1 86.81 93 LEU A N 1
ATOM 749 C CA . LEU A 1 93 ? -4.613 30.438 20.281 1 86.81 93 LEU A CA 1
ATOM 750 C C . LEU A 1 93 ? -5.387 29.297 20.938 1 86.81 93 LEU A C 1
ATOM 752 O O . LEU A 1 93 ? -5.789 28.344 20.266 1 86.81 93 LEU A O 1
ATOM 756 N N . ASP A 1 94 ? -5.59 29.406 22.203 1 89.06 94 ASP A N 1
ATOM 757 C CA . ASP A 1 94 ? -6.25 28.344 22.969 1 89.06 94 ASP A CA 1
ATOM 758 C C . ASP A 1 94 ? -7.715 28.219 22.562 1 89.06 94 ASP A C 1
ATOM 760 O O . ASP A 1 94 ? -8.328 27.172 22.781 1 89.06 94 ASP A O 1
ATOM 764 N N . LEU A 1 95 ? -8.297 29.219 21.891 1 93.06 95 LEU A N 1
ATOM 765 C CA . LEU A 1 95 ? -9.703 29.188 21.5 1 93.06 95 LEU A CA 1
ATOM 766 C C . LEU A 1 95 ? -9.867 28.672 20.078 1 93.06 95 LEU A C 1
ATOM 768 O O . LEU A 1 95 ? -10.977 28.375 19.641 1 93.06 95 LEU A O 1
ATOM 772 N N . ALA A 1 96 ? -8.758 28.578 19.406 1 93.25 96 ALA A N 1
ATOM 773 C CA . ALA A 1 96 ? -8.805 28.141 18.016 1 93.25 96 ALA A CA 1
ATOM 774 C C . ALA A 1 96 ? -9.516 26.797 17.891 1 93.25 96 ALA A C 1
ATOM 776 O O . ALA A 1 96 ? -10.344 26.594 17.016 1 93.25 96 ALA A O 1
ATOM 777 N N . SER A 1 97 ? -9.203 25.938 18.859 1 94.06 97 SER A N 1
ATOM 778 C CA . SER A 1 97 ? -9.766 24.594 18.797 1 94.06 97 SER A CA 1
ATOM 779 C C . SER A 1 97 ? -11.25 24.594 19.141 1 94.06 97 SER A C 1
ATOM 781 O O . SER A 1 97 ? -11.953 23.609 18.891 1 94.06 97 SER A O 1
ATOM 783 N N . ARG A 1 98 ? -11.734 25.734 19.641 1 95.19 98 ARG A N 1
ATOM 784 C CA . ARG A 1 98 ? -13.125 25.812 20.078 1 95.19 98 ARG A CA 1
ATOM 785 C C . ARG A 1 98 ? -14.016 26.344 18.969 1 95.19 98 ARG A C 1
ATOM 787 O O . ARG A 1 98 ? -15.25 26.281 19.062 1 95.19 98 ARG A O 1
ATOM 794 N N . LEU A 1 99 ? -13.383 26.812 17.969 1 97.5 99 LEU A N 1
ATOM 795 C CA . LEU A 1 99 ? -14.164 27.344 16.859 1 97.5 99 LEU A CA 1
ATOM 796 C C . LEU A 1 99 ? -14.938 26.234 16.156 1 97.5 99 LEU A C 1
ATOM 798 O O . LEU A 1 99 ? -14.406 25.141 15.945 1 97.5 99 LEU A O 1
ATOM 802 N N . ARG A 1 100 ? -16.203 26.656 15.859 1 96.25 100 ARG A N 1
ATOM 803 C CA . ARG A 1 100 ? -17.062 25.672 15.211 1 96.25 100 ARG A CA 1
ATOM 804 C C . ARG A 1 100 ? -17.359 26.062 13.773 1 96.25 100 ARG A C 1
ATOM 806 O O . ARG A 1 100 ? -17.531 27.25 13.469 1 96.25 100 ARG A O 1
ATOM 813 N N . GLY A 1 101 ? -17.375 25.062 12.922 1 94.56 101 GLY A N 1
ATOM 814 C CA . GLY A 1 101 ? -17.719 25.25 11.523 1 94.56 101 GLY A CA 1
ATOM 815 C C . GLY A 1 101 ? -17.203 24.156 10.617 1 94.56 101 GLY A C 1
ATOM 816 O O . GLY A 1 101 ? -16.125 23.609 10.859 1 94.56 101 GLY A O 1
ATOM 817 N N . ASP A 1 102 ? -18.016 24.016 9.516 1 91.38 102 ASP A N 1
ATOM 818 C CA . ASP A 1 102 ? -17.688 22.953 8.578 1 91.38 102 ASP A CA 1
ATOM 819 C C . ASP A 1 102 ? -16.828 23.484 7.422 1 91.38 102 ASP A C 1
ATOM 821 O O . ASP A 1 102 ? -16.281 22.703 6.641 1 91.38 102 ASP A O 1
ATOM 825 N N . ASP A 1 103 ? -16.75 24.719 7.32 1 93.19 103 ASP A N 1
ATOM 826 C CA . ASP A 1 103 ? -15.93 25.375 6.305 1 93.19 103 ASP A CA 1
ATOM 827 C C . ASP A 1 103 ? -15.391 26.703 6.816 1 93.19 103 ASP A C 1
ATOM 829 O O . ASP A 1 103 ? -15.711 27.141 7.926 1 93.19 103 ASP A O 1
ATOM 833 N N . GLU A 1 104 ? -14.539 27.312 6.016 1 94.69 104 GLU A N 1
ATOM 834 C CA . GLU A 1 104 ? -13.836 28.531 6.434 1 94.69 104 GLU A CA 1
ATOM 835 C C . GLU A 1 104 ? -14.812 29.656 6.758 1 94.69 104 GLU A C 1
ATOM 837 O O . GLU A 1 104 ? -14.602 30.406 7.703 1 94.69 104 GLU A O 1
ATOM 842 N N . GLU A 1 105 ? -15.883 29.734 5.996 1 97 105 GLU A N 1
ATOM 843 C CA . GLU A 1 105 ? -16.859 30.797 6.23 1 97 105 GLU A CA 1
ATOM 844 C C . GLU A 1 105 ? -17.547 30.625 7.582 1 97 105 GLU A C 1
ATOM 846 O O . GLU A 1 105 ? -17.75 31.594 8.305 1 97 105 GLU A O 1
ATOM 851 N N . ALA A 1 106 ? -17.891 29.391 7.82 1 97.56 106 ALA A N 1
ATOM 852 C CA . ALA A 1 106 ? -18.531 29.094 9.102 1 97.56 106 ALA A CA 1
ATOM 853 C C . ALA A 1 106 ? -17.578 29.344 10.266 1 97.56 106 ALA A C 1
ATOM 855 O O . ALA A 1 106 ? -17.969 29.875 11.305 1 97.56 106 ALA A O 1
ATOM 856 N N . LEU A 1 107 ? -16.344 29 10.102 1 97.62 107 LEU A N 1
ATOM 857 C CA . LEU A 1 107 ? -15.328 29.234 11.109 1 97.62 107 LEU A CA 1
ATOM 858 C C . LEU A 1 107 ? -15.148 30.734 11.344 1 97.62 107 LEU A C 1
ATOM 860 O O . LEU A 1 107 ? -15.047 31.188 12.492 1 97.62 107 LEU A O 1
ATOM 864 N N . LYS A 1 108 ? -15.164 31.531 10.273 1 97.25 108 LYS A N 1
ATOM 865 C CA . LYS A 1 108 ? -15.008 32.969 10.383 1 97.25 108 LYS A CA 1
ATOM 866 C C . LYS A 1 108 ? -16.188 33.594 11.133 1 97.25 108 LYS A C 1
ATOM 868 O O . LYS A 1 108 ? -16 34.469 11.977 1 97.25 108 LYS A O 1
ATOM 873 N N . GLN A 1 109 ? -17.312 33.125 10.875 1 97.31 109 GLN A N 1
ATOM 874 C CA . GLN A 1 109 ? -18.516 33.625 11.547 1 97.31 109 GLN A CA 1
ATOM 875 C C . GLN A 1 109 ? -18.484 33.344 13.039 1 97.31 109 GLN A C 1
ATOM 877 O O . GLN A 1 109 ? -18.812 34.188 13.859 1 97.31 109 GLN A O 1
ATOM 882 N N . ASP A 1 110 ? -18.094 32.094 13.328 1 97.88 110 ASP A N 1
ATOM 883 C CA . ASP A 1 110 ? -18 31.719 14.734 1 97.88 110 ASP A CA 1
ATOM 884 C C . ASP A 1 110 ? -16.922 32.531 15.453 1 97.88 110 ASP A C 1
ATOM 886 O O . ASP A 1 110 ? -17.125 32.969 16.594 1 97.88 110 ASP A O 1
ATOM 890 N N . ALA A 1 111 ? -15.82 32.656 14.75 1 97.5 111 ALA A N 1
ATOM 891 C CA . ALA A 1 111 ? -14.719 33.438 15.305 1 97.5 111 ALA A CA 1
ATOM 892 C C . ALA A 1 111 ? -15.148 34.906 15.562 1 97.5 111 ALA A C 1
ATOM 894 O O . ALA A 1 111 ? -14.828 35.469 16.609 1 97.5 111 ALA A O 1
ATOM 895 N N . GLU A 1 112 ? -15.859 35.531 14.656 1 96.5 112 GLU A N 1
ATOM 896 C CA . GLU A 1 112 ? -16.375 36.875 14.805 1 96.5 112 GLU A CA 1
ATOM 897 C C . GLU A 1 112 ? -17.297 37 16.016 1 96.5 112 GLU A C 1
ATOM 899 O O . GLU A 1 112 ? -17.203 37.938 16.781 1 96.5 112 GLU A O 1
ATOM 904 N N . ASN A 1 113 ? -18.156 36.062 16.156 1 96.25 113 ASN A N 1
ATOM 905 C CA . ASN A 1 113 ? -19.078 36.031 17.281 1 96.25 113 ASN A CA 1
ATOM 906 C C . ASN A 1 113 ? -18.344 35.906 18.609 1 96.25 113 ASN A C 1
ATOM 908 O O . ASN A 1 113 ? -18.625 36.656 19.562 1 96.25 113 ASN A O 1
ATOM 912 N N . LEU A 1 114 ? -17.438 34.969 18.641 1 95.88 114 LEU A N 1
ATOM 913 C CA . LEU A 1 114 ? -16.656 34.75 19.859 1 95.88 114 LEU A CA 1
ATOM 914 C C . LEU A 1 114 ? -15.828 35.969 20.219 1 95.88 114 LEU A C 1
ATOM 916 O O . LEU A 1 114 ? -15.734 36.344 21.375 1 95.88 114 LEU A O 1
ATOM 920 N N . ALA A 1 115 ? -15.234 36.531 19.188 1 94.38 115 ALA A N 1
ATOM 921 C CA . ALA A 1 115 ? -14.461 37.75 19.406 1 94.38 115 ALA A CA 1
ATOM 922 C C . ALA A 1 115 ? -15.336 38.875 19.969 1 94.38 115 ALA A C 1
ATOM 924 O O . ALA A 1 115 ? -14.914 39.625 20.844 1 94.38 115 ALA A O 1
ATOM 925 N N . GLY A 1 116 ? -16.5 39 19.531 1 92.94 116 GLY A N 1
ATOM 926 C CA . GLY A 1 116 ? -17.453 40 20.016 1 92.94 116 GLY A CA 1
ATOM 927 C C . GLY A 1 116 ? -17.812 39.812 21.469 1 92.94 116 GLY A C 1
ATOM 928 O O . GLY A 1 116 ? -17.922 40.781 22.234 1 92.94 116 GLY A O 1
ATOM 929 N N . LEU A 1 117 ? -17.953 38.594 21.844 1 91.25 117 LEU A N 1
ATOM 930 C CA . LEU A 1 117 ? -18.297 38.25 23.234 1 91.25 117 LEU A CA 1
ATOM 931 C C . LEU A 1 117 ? -17.125 38.562 24.156 1 91.25 117 LEU A C 1
ATOM 933 O O . LEU A 1 117 ? -17.328 38.969 25.297 1 91.25 117 LEU A O 1
ATOM 937 N N . MET A 1 118 ? -15.992 38.375 23.719 1 88.25 118 MET A N 1
ATOM 938 C CA . MET A 1 118 ? -14.797 38.625 24.531 1 88.25 118 MET A CA 1
ATOM 939 C C . MET A 1 118 ? -14.57 40.125 24.688 1 88.25 118 MET A C 1
ATOM 941 O O . MET A 1 118 ? -14.188 40.594 25.766 1 88.25 118 MET A O 1
ATOM 945 N N . HIS A 1 119 ? -14.711 40.938 23.625 1 83.94 119 HIS A N 1
ATOM 946 C CA . HIS A 1 119 ? -14.57 42.375 23.688 1 83.94 119 HIS A CA 1
ATOM 947 C C . HIS A 1 119 ? -15.664 43 24.562 1 83.94 119 HIS A C 1
ATOM 949 O O . HIS A 1 119 ? -15.422 43.969 25.25 1 83.94 119 HIS A O 1
ATOM 955 N N . ALA A 1 120 ? -16.734 42.5 24.625 1 77.19 120 ALA A N 1
ATOM 956 C CA . ALA A 1 120 ? -17.844 43.031 25.406 1 77.19 120 ALA A CA 1
ATOM 957 C C . ALA A 1 120 ? -17.609 42.812 26.906 1 77.19 120 ALA A C 1
ATOM 959 O O . ALA A 1 120 ? -18.125 43.594 27.734 1 77.19 120 ALA A O 1
ATOM 960 N N . ASN A 1 121 ? -16.844 41.969 27.234 1 73.19 121 ASN A N 1
ATOM 961 C CA . ASN A 1 121 ? -16.609 41.625 28.641 1 73.19 121 ASN A CA 1
ATOM 962 C C . ASN A 1 121 ? -15.328 42.312 29.156 1 73.19 121 ASN A C 1
ATOM 964 O O . ASN A 1 121 ? -14.945 42.094 30.312 1 73.19 121 ASN A O 1
ATOM 968 N N . GLU A 1 122 ? -14.625 43 28.281 1 68.94 122 GLU A N 1
ATOM 969 C CA . GLU A 1 122 ? -13.484 43.781 28.781 1 68.94 122 GLU A CA 1
ATOM 970 C C . GLU A 1 122 ? -13.938 44.938 29.656 1 68.94 122 GLU A C 1
ATOM 972 O O . GLU A 1 122 ? -14.859 45.656 29.297 1 68.94 122 GLU A O 1
ATOM 977 N N . PRO A 1 123 ? -13.609 44.969 30.984 1 62.41 123 PRO A N 1
ATOM 978 C CA . PRO A 1 123 ? -14.016 46.094 31.859 1 62.41 123 PRO A CA 1
ATOM 979 C C . PRO A 1 123 ? -13.758 47.438 31.234 1 62.41 123 PRO A C 1
ATOM 981 O O . PRO A 1 123 ? -12.68 47.688 30.688 1 62.41 123 PRO A O 1
ATOM 984 N N . LYS A 1 124 ? -14.82 48.156 30.844 1 60.78 124 LYS A N 1
ATOM 985 C CA . LYS A 1 124 ? -14.711 49.562 30.453 1 60.78 124 LYS A CA 1
ATOM 986 C C . LYS A 1 124 ? -13.922 50.375 31.469 1 60.78 124 LYS A C 1
ATOM 988 O O . LYS A 1 124 ? -14.172 50.25 32.688 1 60.78 124 LYS A O 1
ATOM 993 N N . ALA A 1 125 ? -12.68 50.75 31.109 1 59.81 125 ALA A N 1
ATOM 994 C CA . ALA A 1 125 ? -11.984 51.656 31.984 1 59.81 125 ALA A CA 1
ATOM 995 C C . ALA A 1 125 ? -12.953 52.688 32.594 1 59.81 125 ALA A C 1
ATOM 997 O O . ALA A 1 125 ? -13.836 53.188 31.922 1 59.81 125 ALA A O 1
ATOM 998 N N . PRO A 1 126 ? -13.109 52.75 33.875 1 58.34 126 PRO A N 1
ATOM 999 C CA . PRO A 1 126 ? -13.953 53.781 34.438 1 58.34 126 PRO A CA 1
ATOM 1000 C C . PRO A 1 126 ? -13.734 55.156 33.781 1 58.34 126 PRO A C 1
ATOM 1002 O O . PRO A 1 126 ? -12.609 55.5 33.406 1 58.34 126 PRO A O 1
ATOM 1005 N N . LEU A 1 127 ? -14.617 55.656 33.094 1 56.16 127 LEU A N 1
ATOM 1006 C CA . LEU A 1 127 ? -14.5 57.062 32.656 1 56.16 127 LEU A CA 1
ATOM 1007 C C . LEU A 1 127 ? -13.898 57.906 33.75 1 56.16 127 LEU A C 1
ATOM 1009 O O . LEU A 1 127 ? -14.188 57.719 34.938 1 56.16 127 LEU A O 1
ATOM 1013 N N . LYS A 1 128 ? -12.742 58.375 33.531 1 57.38 128 LYS A N 1
ATOM 1014 C CA . LYS A 1 128 ? -12.234 59.406 34.469 1 57.38 128 LYS A CA 1
ATOM 1015 C C . LYS A 1 128 ? -13.367 60.281 35 1 57.38 128 LYS A C 1
ATOM 1017 O O . LYS A 1 128 ? -14.117 60.844 34.219 1 57.38 128 LYS A O 1
ATOM 1022 N N . SER A 1 129 ? -13.859 60 36.125 1 55.47 129 SER A N 1
ATOM 1023 C CA . SER A 1 129 ? -14.75 60.969 36.719 1 55.47 129 SER A CA 1
ATOM 1024 C C . SER A 1 129 ? -14.234 62.375 36.531 1 55.47 129 SER A C 1
ATOM 1026 O O . SER A 1 129 ? -13.195 62.75 37.094 1 55.47 129 SER A O 1
ATOM 1028 N N . THR A 1 130 ? -14.406 63.031 35.5 1 55.84 130 THR A N 1
ATOM 1029 C CA . THR A 1 130 ? -14.156 64.5 35.344 1 55.84 130 THR A CA 1
ATOM 1030 C C . THR A 1 130 ? -14.938 65.25 36.375 1 55.84 130 THR A C 1
ATOM 1032 O O . THR A 1 130 ? -15.234 66.438 36.188 1 55.84 130 THR A O 1
ATOM 1035 N N . GLU A 1 131 ? -15.461 64.625 37.5 1 55.94 131 GLU A N 1
ATOM 1036 C CA . GLU A 1 131 ? -16.078 65.5 38.5 1 55.94 131 GLU A CA 1
ATOM 1037 C C . GLU A 1 131 ? -15.047 66.375 39.188 1 55.94 131 GLU A C 1
ATOM 1039 O O . GLU A 1 131 ? -14 65.938 39.625 1 55.94 131 GLU A O 1
ATOM 1044 N N . PRO A 1 132 ? -15.039 67.75 39.031 1 55.31 132 PRO A N 1
ATOM 1045 C CA . PRO A 1 132 ? -14.148 68.688 39.75 1 55.31 132 PRO A CA 1
ATOM 1046 C C . PRO A 1 132 ? -14.125 68.375 41.25 1 55.31 132 PRO A C 1
ATOM 1048 O O . PRO A 1 132 ? -15.172 68.062 41.844 1 55.31 132 PRO A O 1
ATOM 1051 N N . THR A 1 133 ? -13.141 67.812 41.875 1 53.16 133 THR A N 1
ATOM 1052 C CA . THR A 1 133 ? -12.953 67.75 43.312 1 53.16 133 THR A CA 1
ATOM 1053 C C . THR A 1 133 ? -13.234 69.125 43.969 1 53.16 133 THR A C 1
ATOM 1055 O O . THR A 1 133 ? -12.539 70.125 43.688 1 53.16 133 THR A O 1
ATOM 1058 N N . VAL A 1 134 ? -14.484 69.562 44.25 1 51.25 134 VAL A N 1
ATOM 1059 C CA . VAL A 1 134 ? -14.758 70.688 45.094 1 51.25 134 VAL A CA 1
ATOM 1060 C C . VAL A 1 134 ? -14.07 70.5 46.438 1 51.25 134 VAL A C 1
ATOM 1062 O O . VAL A 1 134 ? -14.352 69.562 47.156 1 51.25 134 VAL A O 1
ATOM 1065 N N . THR A 1 135 ? -12.781 70.875 46.594 1 48.38 135 THR A N 1
ATOM 1066 C CA . THR A 1 135 ? -12.125 71.062 47.875 1 48.38 135 THR A CA 1
ATOM 1067 C C . THR A 1 135 ? -12.961 71.938 48.781 1 48.38 135 THR A C 1
ATOM 1069 O O . THR A 1 135 ? -13.141 73.125 48.5 1 48.38 135 THR A O 1
ATOM 1072 N N . ASP A 1 136 ? -14.094 71.5 49.312 1 45.19 136 ASP A N 1
ATOM 1073 C CA . ASP A 1 136 ? -14.852 72.188 50.312 1 45.19 136 ASP A CA 1
ATOM 1074 C C . ASP A 1 136 ? -13.969 72.5 51.531 1 45.19 136 ASP A C 1
ATOM 1076 O O . ASP A 1 136 ? -13.812 71.688 52.438 1 45.19 136 ASP A O 1
ATOM 1080 N N . ASP A 1 137 ? -12.766 73 51.375 1 47.38 137 ASP A N 1
ATOM 1081 C CA . ASP A 1 137 ? -11.992 73.438 52.531 1 47.38 137 ASP A CA 1
ATOM 1082 C C . ASP A 1 137 ? -12.789 74.5 53.375 1 47.38 137 ASP A C 1
ATOM 1084 O O . ASP A 1 137 ? -12.406 74.812 54.5 1 47.38 137 ASP A O 1
ATOM 1088 N N . LYS A 1 138 ? -13.773 75.125 52.75 1 49.03 138 LYS A N 1
ATOM 1089 C CA . LYS A 1 138 ? -14.281 76.25 53.5 1 49.03 138 LYS A CA 1
ATOM 1090 C C . LYS A 1 138 ? -15.242 75.812 54.594 1 49.03 138 LYS A C 1
ATOM 1092 O O . LYS A 1 138 ? -15.688 76.688 55.406 1 49.03 138 LYS A O 1
ATOM 1097 N N . GLY A 1 139 ? -15.703 74.625 54.562 1 46.72 139 GLY A N 1
ATOM 1098 C CA . GLY A 1 139 ? -16.812 74.375 55.438 1 46.72 139 GLY A CA 1
ATOM 1099 C C . GLY A 1 139 ? -16.406 74.25 56.906 1 46.72 139 GLY A C 1
ATOM 1100 O O . GLY A 1 139 ? -17.234 74.375 57.812 1 46.72 139 GLY A O 1
ATOM 1101 N N . TRP A 1 140 ? -15.25 73.812 57.125 1 50.56 140 TRP A N 1
ATOM 1102 C CA . TRP A 1 140 ? -14.977 73.5 58.531 1 50.56 140 TRP A CA 1
ATOM 1103 C C . TRP A 1 140 ? -14.742 74.812 59.312 1 50.56 140 TRP A C 1
ATOM 1105 O O . TRP A 1 140 ? -14.797 74.812 60.562 1 50.56 140 TRP A O 1
ATOM 1115 N N . ALA A 1 141 ? -14.359 75.938 58.719 1 50.59 141 ALA A N 1
ATOM 1116 C CA . ALA A 1 141 ? -13.977 77.125 59.5 1 50.59 141 ALA A CA 1
ATOM 1117 C C . ALA A 1 141 ? -15.188 77.75 60.188 1 50.59 141 ALA A C 1
ATOM 1119 O O . ALA A 1 141 ? -15.078 78.25 61.312 1 50.59 141 ALA A O 1
ATOM 1120 N N . GLN A 1 142 ? -16.359 77.688 59.625 1 45.44 142 GLN A N 1
ATOM 1121 C CA . GLN A 1 142 ? -17.469 78.375 60.25 1 45.44 142 GLN A CA 1
ATOM 1122 C C . GLN A 1 142 ? -17.969 77.625 61.469 1 45.44 142 GLN A C 1
ATOM 1124 O O . GLN A 1 142 ? -18.516 78.25 62.406 1 45.44 142 GLN A O 1
ATOM 1129 N N . MET A 1 143 ? -17.766 76.375 61.594 1 50.47 143 MET A N 1
ATOM 1130 C CA . MET A 1 143 ? -18.312 75.688 62.75 1 50.47 143 MET A CA 1
ATOM 1131 C C . MET A 1 143 ? -17.516 76.062 64 1 50.47 143 MET A C 1
ATOM 1133 O O . MET A 1 143 ? -18.094 76.188 65.125 1 50.47 143 MET A O 1
ATOM 1137 N N . THR A 1 144 ? -16.234 76.312 63.938 1 54.09 144 THR A N 1
ATOM 1138 C CA . THR A 1 144 ? -15.461 76.5 65.125 1 54.09 144 THR A CA 1
ATOM 1139 C C . THR A 1 144 ? -15.789 77.875 65.812 1 54.09 144 THR A C 1
ATOM 1141 O O . THR A 1 144 ? -15.562 78.062 67 1 54.09 144 THR A O 1
ATOM 1144 N N . ARG A 1 145 ? -16.375 78.812 65.062 1 56.62 145 ARG A N 1
ATOM 1145 C CA . ARG A 1 145 ? -16.609 80.125 65.688 1 56.62 145 ARG A CA 1
ATOM 1146 C C . ARG A 1 145 ? -17.781 80.062 66.625 1 56.62 145 ARG A C 1
ATOM 1148 O O . ARG A 1 145 ? -17.766 80.75 67.688 1 56.62 145 ARG A O 1
ATOM 1155 N N . GLN A 1 146 ? -18.781 79.312 66.375 1 49.69 146 GLN A N 1
ATOM 1156 C CA . GLN A 1 146 ? -19.938 79.375 67.25 1 49.69 146 GLN A CA 1
ATOM 1157 C C . GLN A 1 146 ? -19.625 78.75 68.625 1 49.69 146 GLN A C 1
ATOM 1159 O O . GLN A 1 146 ? -20.297 79.062 69.625 1 49.69 146 GLN A 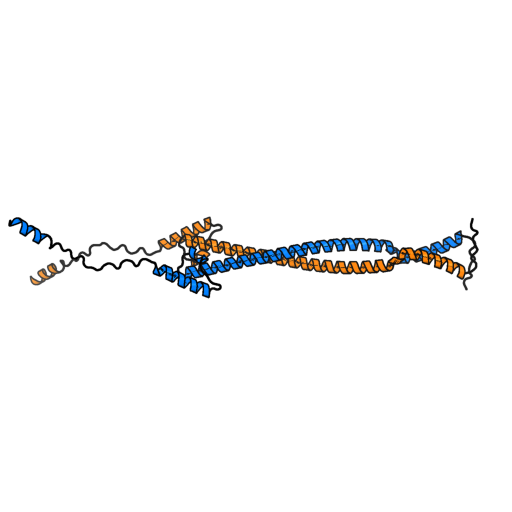O 1
ATOM 1164 N N . LEU A 1 147 ? -18.625 77.875 68.688 1 54.47 147 LEU A N 1
ATOM 1165 C CA . LEU A 1 147 ? -18.422 77.25 70 1 54.47 147 LEU A CA 1
ATOM 1166 C C . LEU A 1 147 ? -17.766 78.25 70.938 1 54.47 147 LEU A C 1
ATOM 1168 O O . LEU A 1 147 ? -17.953 78.125 72.188 1 54.47 147 LEU A O 1
ATOM 1172 N N . THR A 1 148 ? -17.016 79.125 70.375 1 54.44 148 THR A N 1
ATOM 1173 C CA . THR A 1 148 ? -16.297 79.938 71.375 1 54.44 148 THR A CA 1
ATOM 1174 C C . THR A 1 148 ? -17.203 81.062 71.938 1 54.44 148 THR A C 1
ATOM 1176 O O . THR A 1 148 ? -16.797 81.75 72.875 1 54.44 148 THR A O 1
ATOM 1179 N N . GLU A 1 149 ? -18.375 81.375 71.375 1 51.66 149 GLU A N 1
ATOM 1180 C CA . GLU A 1 149 ? -19.125 82.438 72.062 1 51.66 149 GLU A CA 1
ATOM 1181 C C . GLU A 1 149 ? -19.844 81.938 73.312 1 51.66 149 GLU A C 1
ATOM 1183 O O . GLU A 1 149 ? -20.047 82.688 74.25 1 51.66 149 GLU A O 1
ATOM 1188 N N . HIS A 1 150 ? -20.172 80.625 73.438 1 37.81 150 HIS A N 1
ATOM 1189 C CA . HIS A 1 150 ? -20.703 80.375 74.75 1 37.81 150 HIS A CA 1
ATOM 1190 C C . HIS A 1 150 ? -19.578 80.062 75.75 1 37.81 150 HIS A C 1
ATOM 1192 O O . HIS A 1 150 ? -18.625 79.375 75.375 1 37.81 150 HIS A O 1
ATOM 1198 N N . MET B 1 1 ? 2.725 -77.688 -19.734 1 47.5 1 MET B N 1
ATOM 1199 C CA . MET B 1 1 ? 3.301 -76.625 -20.578 1 47.5 1 MET B CA 1
ATOM 1200 C C . MET B 1 1 ? 2.334 -76.25 -21.688 1 47.5 1 MET B C 1
ATOM 1202 O O . MET B 1 1 ? 1.847 -77.125 -22.438 1 47.5 1 MET B O 1
ATOM 1206 N N . SER B 1 2 ? 1.457 -75.312 -21.5 1 57.28 2 SER B N 1
ATOM 1207 C CA . SER B 1 2 ? 0.37 -75.062 -22.438 1 57.28 2 SER B CA 1
ATOM 1208 C C . SER B 1 2 ? 0.878 -74.938 -23.875 1 57.28 2 SER B C 1
ATOM 1210 O O . SER B 1 2 ? 1.943 -74.375 -24.125 1 57.28 2 SER B O 1
ATOM 1212 N N . GLU B 1 3 ? 0.638 -75.875 -24.75 1 75.06 3 GLU B N 1
ATOM 1213 C CA . GLU B 1 3 ? 1.146 -76.188 -26.094 1 75.06 3 GLU B CA 1
ATOM 1214 C C . GLU B 1 3 ? 0.978 -75 -27.016 1 75.06 3 GLU B C 1
ATOM 1216 O O . GLU B 1 3 ? -0.122 -74.5 -27.156 1 75.06 3 GLU B O 1
ATOM 1221 N N . PHE B 1 4 ? 2.043 -74.438 -27.531 1 87.25 4 PHE B N 1
ATOM 1222 C CA . PHE B 1 4 ? 2.045 -73.375 -28.484 1 87.25 4 PHE B CA 1
ATOM 1223 C C . PHE B 1 4 ? 1.393 -73.812 -29.797 1 87.25 4 PHE B C 1
ATOM 1225 O O . PHE B 1 4 ? 1.745 -74.812 -30.359 1 87.25 4 PHE B O 1
ATOM 1232 N N . LYS B 1 5 ? 0.282 -72.938 -30.047 1 91.25 5 LYS B N 1
ATOM 1233 C CA . LYS B 1 5 ? -0.359 -73.188 -31.344 1 91.25 5 LYS B CA 1
ATOM 1234 C C . LYS B 1 5 ? 0.345 -72.375 -32.438 1 91.25 5 LYS B C 1
ATOM 1236 O O . LYS B 1 5 ? 0.519 -71.188 -32.312 1 91.25 5 LYS B O 1
ATOM 1241 N N . THR B 1 6 ? 0.792 -73.062 -33.5 1 94 6 THR B N 1
ATOM 1242 C CA . THR B 1 6 ? 1.489 -72.438 -34.625 1 94 6 THR B CA 1
ATOM 1243 C C . THR B 1 6 ? 0.618 -71.375 -35.25 1 94 6 THR B C 1
ATOM 1245 O O . THR B 1 6 ? -0.603 -71.5 -35.344 1 94 6 THR B O 1
ATOM 1248 N N . ILE B 1 7 ? 1.147 -70.25 -35.625 1 94.5 7 ILE B N 1
ATOM 1249 C CA . ILE B 1 7 ? 0.485 -69.125 -36.312 1 94.5 7 ILE B CA 1
ATOM 1250 C C . ILE B 1 7 ? 0.764 -69.25 -37.812 1 94.5 7 ILE B C 1
ATOM 1252 O O . ILE B 1 7 ? 1.913 -69.125 -38.25 1 94.5 7 ILE B O 1
ATOM 1256 N N . GLU B 1 8 ? -0.282 -69.375 -38.469 1 94.19 8 GLU B N 1
ATOM 1257 C CA . GLU B 1 8 ? -0.092 -69.812 -39.844 1 94.19 8 GLU B CA 1
ATOM 1258 C C . GLU B 1 8 ? -0.456 -68.688 -40.812 1 94.19 8 GLU B C 1
ATOM 1260 O O . GLU B 1 8 ? -0.164 -68.75 -42 1 94.19 8 GLU B O 1
ATOM 1265 N N . THR B 1 9 ? -1.14 -67.625 -40.344 1 94.75 9 THR B N 1
ATOM 1266 C CA . THR B 1 9 ? -1.555 -66.5 -41.219 1 94.75 9 THR B CA 1
ATOM 1267 C C . THR B 1 9 ? -1.161 -65.188 -40.625 1 94.75 9 THR B C 1
ATOM 1269 O O . THR B 1 9 ? -0.992 -65.062 -39.406 1 94.75 9 THR B O 1
ATOM 1272 N N . GLN B 1 10 ? -0.994 -64.312 -41.5 1 94.75 10 GLN B N 1
ATOM 1273 C CA . GLN B 1 10 ? -0.726 -62.906 -41.094 1 94.75 10 GLN B CA 1
ATOM 1274 C C . GLN B 1 10 ? -1.869 -62.344 -40.25 1 94.75 10 GLN B C 1
ATOM 1276 O O . GLN B 1 10 ? -1.639 -61.594 -39.312 1 94.75 10 GLN B O 1
ATOM 1281 N N . GLU B 1 11 ? -3.031 -62.719 -40.625 1 95.38 11 GLU B N 1
ATOM 1282 C CA . GLU B 1 11 ? -4.223 -62.219 -39.938 1 95.38 11 GLU B CA 1
ATOM 1283 C C . GLU B 1 11 ? -4.246 -62.656 -38.469 1 95.38 11 GLU B C 1
ATOM 1285 O O . GLU B 1 11 ? -4.609 -61.875 -37.594 1 95.38 11 GLU B O 1
ATOM 1290 N N . GLU B 1 12 ? -3.844 -63.844 -38.25 1 95.25 12 GLU B N 1
ATOM 1291 C CA . GLU B 1 12 ? -3.758 -64.375 -36.906 1 95.25 12 GLU B CA 1
ATOM 1292 C C . GLU B 1 12 ? -2.697 -63.625 -36.094 1 95.25 12 GLU B C 1
ATOM 1294 O O . GLU B 1 12 ? -2.934 -63.281 -34.938 1 95.25 12 GLU B O 1
ATOM 1299 N N . LEU B 1 13 ? -1.525 -63.438 -36.656 1 94.69 13 LEU B N 1
ATOM 1300 C CA . LEU B 1 13 ? -0.46 -62.688 -36 1 94.69 13 LEU B CA 1
ATOM 1301 C C . LEU B 1 13 ? -0.926 -61.281 -35.656 1 94.69 13 LEU B C 1
ATOM 1303 O O . LEU B 1 13 ? -0.737 -60.812 -34.531 1 94.69 13 LEU B O 1
ATOM 1307 N N . ASP B 1 14 ? -1.588 -60.688 -36.594 1 95.06 14 ASP B N 1
ATOM 1308 C CA . ASP B 1 14 ? -2.045 -59.312 -36.406 1 95.06 14 ASP B CA 1
ATOM 1309 C C . ASP B 1 14 ? -3.055 -59.188 -35.281 1 95.06 14 ASP B C 1
ATOM 1311 O O . ASP B 1 14 ? -3.055 -58.219 -34.531 1 95.06 14 ASP B O 1
ATOM 1315 N N . ARG B 1 15 ? -3.932 -60.156 -35.188 1 95.44 15 ARG B N 1
ATOM 1316 C CA . ARG B 1 15 ? -4.93 -60.188 -34.094 1 95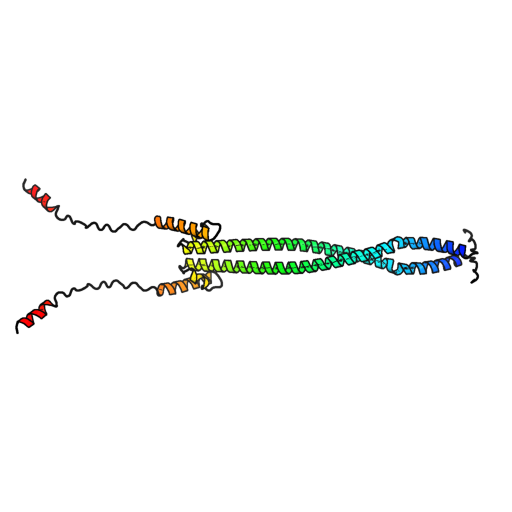.44 15 ARG B CA 1
ATOM 1317 C C . ARG B 1 15 ? -4.266 -60.25 -32.75 1 95.44 15 ARG B C 1
ATOM 1319 O O . ARG B 1 15 ? -4.621 -59.469 -31.828 1 95.44 15 ARG B O 1
ATOM 1326 N N . ILE B 1 16 ? -3.209 -61.062 -32.625 1 94.94 16 ILE B N 1
ATOM 1327 C CA . ILE B 1 16 ? -2.484 -61.25 -31.359 1 94.94 16 ILE B CA 1
ATOM 1328 C C . ILE B 1 16 ? -1.745 -59.969 -31 1 94.94 16 ILE B C 1
ATOM 1330 O O . ILE B 1 16 ? -1.816 -59.5 -29.859 1 94.94 16 ILE B O 1
ATOM 1334 N N . VAL B 1 17 ? -1.061 -59.438 -32 1 93.75 17 VAL B N 1
ATOM 1335 C CA . VAL B 1 17 ? -0.288 -58.219 -31.812 1 93.75 17 VAL B CA 1
ATOM 1336 C C . VAL B 1 17 ? -1.218 -57.062 -31.406 1 93.75 17 VAL B C 1
ATOM 1338 O O . VAL B 1 17 ? -0.917 -56.312 -30.484 1 93.75 17 VAL B O 1
ATOM 1341 N N . LYS B 1 18 ? -2.391 -56.938 -32.094 1 94.31 18 LYS B N 1
ATOM 1342 C CA . LYS B 1 18 ? -3.359 -55.875 -31.828 1 94.31 18 LYS B CA 1
ATOM 1343 C C . LYS B 1 18 ? -3.84 -55.938 -30.375 1 94.31 18 LYS B C 1
ATOM 1345 O O . LYS B 1 18 ? -3.943 -54.906 -29.703 1 94.31 18 LYS B O 1
ATOM 1350 N N . GLU B 1 19 ? -4.129 -57.188 -29.906 1 94.25 19 GLU B N 1
ATOM 1351 C CA . GLU B 1 19 ? -4.59 -57.375 -28.531 1 94.25 19 GLU B CA 1
ATOM 1352 C C . GLU B 1 19 ? -3.525 -56.938 -27.531 1 94.25 19 GLU B C 1
ATOM 1354 O O . GLU B 1 19 ? -3.832 -56.281 -26.531 1 94.25 19 GLU B O 1
ATOM 1359 N N . ARG B 1 20 ? -2.27 -57.281 -27.797 1 93 20 ARG B N 1
ATOM 1360 C CA . ARG B 1 20 ? -1.178 -56.969 -26.891 1 93 20 ARG B CA 1
ATOM 1361 C C . ARG B 1 20 ? -0.888 -55.469 -26.906 1 93 20 ARG B C 1
ATOM 1363 O O . ARG B 1 20 ? -0.62 -54.875 -25.859 1 93 20 ARG B O 1
ATOM 1370 N N . LEU B 1 21 ? -0.969 -54.938 -28.094 1 92.62 21 LEU B N 1
ATOM 1371 C CA . LEU B 1 21 ? -0.789 -53.5 -28.219 1 92.62 21 LEU B CA 1
ATOM 1372 C C . LEU B 1 21 ? -1.87 -52.75 -27.453 1 92.62 21 LEU B C 1
ATOM 1374 O O . LEU B 1 21 ? -1.589 -51.75 -26.812 1 92.62 21 LEU B O 1
ATOM 1378 N N . ALA B 1 22 ? -3.125 -53.25 -27.531 1 92.5 22 ALA B N 1
ATOM 1379 C CA . ALA B 1 22 ? -4.246 -52.594 -26.828 1 92.5 22 ALA B CA 1
ATOM 1380 C C . ALA B 1 22 ? -4.023 -52.625 -25.312 1 92.5 22 ALA B C 1
ATOM 1382 O O . ALA B 1 22 ? -4.305 -51.625 -24.641 1 92.5 22 ALA B O 1
ATOM 1383 N N . ARG B 1 23 ? -3.43 -53.656 -24.797 1 92 23 ARG B N 1
ATOM 1384 C CA . ARG B 1 23 ? -3.143 -53.781 -23.359 1 92 23 ARG B CA 1
ATOM 1385 C C . ARG B 1 23 ? -2.072 -52.781 -22.938 1 92 23 ARG B C 1
ATOM 1387 O O . ARG B 1 23 ? -2.197 -52.156 -21.891 1 92 23 ARG B O 1
ATOM 1394 N N . GLN B 1 24 ? -1.038 -52.656 -23.781 1 87.81 24 GLN B N 1
ATOM 1395 C CA . GLN B 1 24 ? 0.032 -51.688 -23.484 1 87.81 24 GLN B CA 1
ATOM 1396 C C . GLN B 1 24 ? -0.477 -50.25 -23.547 1 87.81 24 GLN B C 1
ATOM 1398 O O . GLN B 1 24 ? -0.097 -49.438 -22.719 1 87.81 24 GLN B O 1
ATOM 1403 N N . LYS B 1 25 ? -1.361 -50.062 -24.469 1 90.94 25 LYS B N 1
ATOM 1404 C CA . LYS B 1 25 ? -1.919 -48.719 -24.641 1 90.94 25 LYS B CA 1
ATOM 1405 C C . LYS B 1 25 ? -2.705 -48.281 -23.406 1 90.94 25 LYS B C 1
ATOM 1407 O O . LYS B 1 25 ? -2.789 -47.094 -23.109 1 90.94 25 LYS B O 1
ATOM 1412 N N . GLU B 1 26 ? -3.217 -49.281 -22.672 1 93.25 26 GLU B N 1
ATOM 1413 C CA . GLU B 1 26 ? -4.004 -48.969 -21.469 1 93.25 26 GLU B CA 1
ATOM 1414 C C . GLU B 1 26 ? -3.16 -48.281 -20.406 1 93.25 26 GLU B C 1
ATOM 1416 O O . GLU B 1 26 ? -3.67 -47.469 -19.641 1 93.25 26 GLU B O 1
ATOM 1421 N N . LYS B 1 27 ? -1.853 -48.562 -20.375 1 91.69 27 LYS B N 1
ATOM 1422 C CA . LYS B 1 27 ? -0.927 -47.938 -19.422 1 91.69 27 LYS B CA 1
ATOM 1423 C C . LYS B 1 27 ? -0.795 -46.438 -19.688 1 91.69 27 LYS B C 1
ATOM 1425 O O . LYS B 1 27 ? -0.513 -45.688 -18.766 1 91.69 27 LYS B O 1
ATOM 1430 N N . TYR B 1 28 ? -1.094 -46.062 -20.953 1 95.69 28 TYR B N 1
ATOM 1431 C CA . TYR B 1 28 ? -0.917 -44.656 -21.375 1 95.69 28 TYR B CA 1
ATOM 1432 C C . TYR B 1 28 ? -2.258 -44.031 -21.688 1 95.69 28 TYR B C 1
ATOM 1434 O O . TYR B 1 28 ? -2.326 -43.094 -22.5 1 95.69 28 TYR B O 1
ATOM 1442 N N . ALA B 1 29 ? -3.285 -44.594 -21.062 1 94.81 29 ALA B N 1
ATOM 1443 C CA . ALA B 1 29 ? -4.66 -44.188 -21.328 1 94.81 29 ALA B CA 1
ATOM 1444 C C . ALA B 1 29 ? -4.848 -42.719 -21 1 94.81 29 ALA B C 1
ATOM 1446 O O . ALA B 1 29 ? -5.688 -42.031 -21.609 1 94.81 29 ALA B O 1
ATOM 1447 N N . ASP B 1 30 ? -4.008 -42.062 -20.094 1 96.88 30 ASP B N 1
ATOM 1448 C CA . ASP B 1 30 ? -4.168 -40.688 -19.656 1 96.88 30 ASP B CA 1
ATOM 1449 C C . ASP B 1 30 ? -3.148 -39.781 -20.344 1 96.88 30 ASP B C 1
ATOM 1451 O O . ASP B 1 30 ? -2.971 -38.625 -19.938 1 96.88 30 ASP B O 1
ATOM 1455 N N . TYR B 1 31 ? -2.504 -40.344 -21.312 1 97.12 31 TYR B N 1
ATOM 1456 C CA . TYR B 1 31 ? -1.436 -39.625 -21.984 1 97.12 31 TYR B CA 1
ATOM 1457 C C . TYR B 1 31 ? -1.941 -38.281 -22.531 1 97.12 31 TYR B C 1
ATOM 1459 O O . TYR B 1 31 ? -1.358 -37.219 -22.25 1 97.12 31 TYR B O 1
ATOM 1467 N N . ASP B 1 32 ? -3.055 -38.281 -23.281 1 97.06 32 ASP B N 1
ATOM 1468 C CA . ASP B 1 32 ? -3.617 -37.062 -23.859 1 97.06 32 ASP B CA 1
ATOM 1469 C C . ASP B 1 32 ? -4.105 -36.125 -22.766 1 97.06 32 ASP B C 1
ATOM 1471 O O . ASP B 1 32 ? -3.979 -34.906 -22.875 1 97.06 32 ASP B O 1
ATOM 1475 N N . ALA B 1 33 ? -4.648 -36.688 -21.719 1 98.12 33 ALA B N 1
ATOM 1476 C CA . ALA B 1 33 ? -5.098 -35.875 -20.594 1 98.12 33 ALA B CA 1
ATOM 1477 C C . ALA B 1 33 ? -3.924 -35.188 -19.906 1 98.12 33 ALA B C 1
ATOM 1479 O O . ALA B 1 33 ? -4.035 -34 -19.5 1 98.12 33 ALA B O 1
ATOM 1480 N N . LEU B 1 34 ? -2.795 -35.844 -19.766 1 98.19 34 LEU B N 1
ATOM 1481 C CA . LEU B 1 34 ? -1.587 -35.281 -19.188 1 98.19 34 LEU B CA 1
ATOM 1482 C C . LEU B 1 34 ? -1.096 -34.094 -20.031 1 98.19 34 LEU B C 1
ATOM 1484 O O . LEU B 1 34 ? -0.753 -33.031 -19.484 1 98.19 34 LEU B O 1
ATOM 1488 N N . LYS B 1 35 ? -1.164 -34.281 -21.344 1 98.06 35 LYS B N 1
ATOM 1489 C CA . LYS B 1 35 ? -0.738 -33.219 -22.234 1 98.06 35 LYS B CA 1
ATOM 1490 C C . LYS B 1 35 ? -1.627 -31.984 -22.094 1 98.06 35 LYS B C 1
ATOM 1492 O O . LYS B 1 35 ? -1.129 -30.859 -22 1 98.06 35 LYS B O 1
ATOM 1497 N N . SER B 1 36 ? -2.844 -32.25 -22.031 1 98.5 36 SER B N 1
ATOM 1498 C CA . SER B 1 36 ? -3.797 -31.141 -21.875 1 98.5 36 SER B CA 1
ATOM 1499 C C . SER B 1 36 ? -3.617 -30.438 -20.531 1 98.5 36 SER B C 1
ATOM 1501 O O . SER B 1 36 ? -3.666 -29.203 -20.453 1 98.5 36 SER B O 1
ATOM 1503 N N . ARG B 1 37 ? -3.363 -31.266 -19.516 1 98.62 37 ARG B N 1
ATOM 1504 C CA . ARG B 1 37 ? -3.188 -30.703 -18.172 1 98.62 37 ARG B CA 1
ATOM 1505 C C . ARG B 1 37 ? -1.936 -29.828 -18.109 1 98.62 37 ARG B C 1
ATOM 1507 O O . ARG B 1 37 ? -1.937 -28.781 -17.453 1 98.62 37 ARG B O 1
ATOM 1514 N N . VAL B 1 38 ? -0.928 -30.25 -18.703 1 98.56 38 VAL B N 1
ATOM 1515 C CA . VAL B 1 38 ? 0.299 -29.453 -18.766 1 98.56 38 VAL B CA 1
ATOM 1516 C C . VAL B 1 38 ? 0.013 -28.094 -19.391 1 98.56 38 VAL B C 1
ATOM 1518 O O . VAL B 1 38 ? 0.397 -27.062 -18.859 1 98.56 38 VAL B O 1
ATOM 1521 N N . LYS B 1 39 ? -0.687 -28.172 -20.5 1 98.5 39 LYS B N 1
ATOM 1522 C CA . LYS B 1 39 ? -1.005 -26.922 -21.203 1 98.5 39 LYS B CA 1
ATOM 1523 C C . LYS B 1 39 ? -1.846 -26 -20.328 1 98.5 39 LYS B C 1
ATOM 1525 O O . LYS B 1 39 ? -1.585 -24.797 -20.25 1 98.5 39 LYS B O 1
ATOM 1530 N N . GLU B 1 40 ? -2.83 -26.484 -19.672 1 98.62 40 GLU B N 1
ATOM 1531 C CA . GLU B 1 40 ? -3.701 -25.719 -18.797 1 98.62 40 GLU B CA 1
ATOM 1532 C C . GLU B 1 40 ? -2.906 -25.078 -17.656 1 98.62 40 GLU B C 1
ATOM 1534 O O . GLU B 1 40 ? -3.074 -23.891 -17.375 1 98.62 40 GLU B O 1
ATOM 1539 N N . LEU B 1 41 ? -2.045 -25.875 -17.078 1 98.62 41 LEU B N 1
ATOM 1540 C CA . LEU B 1 41 ? -1.265 -25.406 -15.938 1 98.62 41 LEU B CA 1
ATOM 1541 C C . LEU B 1 41 ? -0.258 -24.344 -16.375 1 98.62 41 LEU B C 1
ATOM 1543 O O . LEU B 1 41 ? 0.009 -23.391 -15.641 1 98.62 41 LEU B O 1
ATOM 1547 N N . GLU B 1 42 ? 0.275 -24.516 -17.531 1 98.38 42 GLU B N 1
ATOM 1548 C CA . GLU B 1 42 ? 1.193 -23.516 -18.062 1 98.38 42 GLU B CA 1
ATOM 1549 C C . GLU B 1 42 ? 0.485 -22.188 -18.297 1 98.38 42 GLU B C 1
ATOM 1551 O O . GLU B 1 42 ? 1.024 -21.125 -17.984 1 98.38 42 GLU B O 1
ATOM 1556 N N . ASP B 1 43 ? -0.681 -22.234 -18.844 1 98.5 43 ASP B N 1
ATOM 1557 C CA . ASP B 1 43 ? -1.471 -21.031 -19.078 1 98.5 43 ASP B CA 1
ATOM 1558 C C . ASP B 1 43 ? -1.826 -20.328 -17.766 1 98.5 43 ASP B C 1
ATOM 1560 O O . ASP B 1 43 ? -1.7 -19.109 -17.641 1 98.5 43 ASP B O 1
ATOM 1564 N N . GLU B 1 44 ? -2.23 -21.141 -16.797 1 98 44 GLU B N 1
ATOM 1565 C CA . GLU B 1 44 ? -2.57 -20.594 -15.477 1 98 44 GLU B CA 1
ATOM 1566 C C . GLU B 1 44 ? -1.361 -19.938 -14.82 1 98 44 GLU B C 1
ATOM 1568 O O . GLU B 1 44 ? -1.472 -18.844 -14.258 1 98 44 GLU B O 1
ATOM 1573 N N . ASN B 1 45 ? -0.334 -20.656 -14.906 1 97.75 45 ASN B N 1
ATOM 1574 C CA . ASN B 1 45 ? 0.908 -20.141 -14.344 1 97.75 45 ASN B CA 1
ATOM 1575 C C . ASN B 1 45 ? 1.315 -18.828 -14.984 1 97.75 45 ASN B C 1
ATOM 1577 O O . ASN B 1 45 ? 1.724 -17.891 -14.297 1 97.75 45 ASN B O 1
ATOM 1581 N N . ALA B 1 46 ? 1.158 -18.781 -16.266 1 97.69 46 ALA B N 1
ATOM 1582 C CA . ALA B 1 46 ? 1.48 -17.562 -16.984 1 97.69 46 ALA B CA 1
ATOM 1583 C C . ALA B 1 46 ? 0.596 -16.406 -16.516 1 97.69 46 ALA B C 1
ATOM 1585 O O . ALA B 1 46 ? 1.077 -15.281 -16.312 1 97.69 46 ALA B O 1
ATOM 1586 N N . GLU B 1 47 ? -0.638 -16.672 -16.328 1 97.69 47 GLU B N 1
ATOM 1587 C CA . GLU B 1 47 ? -1.577 -15.656 -15.852 1 97.69 47 GLU B CA 1
ATOM 1588 C C . GLU B 1 47 ? -1.226 -15.195 -14.438 1 97.69 47 GLU B C 1
ATOM 1590 O O . GLU B 1 47 ? -1.274 -14 -14.141 1 97.69 47 GLU B O 1
ATOM 1595 N N . LEU B 1 48 ? -0.849 -16.078 -13.617 1 96.81 48 LEU B N 1
ATOM 1596 C CA . LEU B 1 48 ? -0.489 -15.766 -12.234 1 96.81 48 LEU B CA 1
ATOM 1597 C C . LEU B 1 48 ? 0.779 -14.922 -12.188 1 96.81 48 LEU B C 1
ATOM 1599 O O . LEU B 1 48 ? 0.889 -14.008 -11.367 1 96.81 48 LEU B O 1
ATOM 1603 N N . HIS B 1 49 ? 1.658 -15.266 -13.07 1 96.69 49 HIS B N 1
ATOM 1604 C CA . HIS B 1 49 ? 2.883 -14.477 -13.133 1 96.69 49 HIS B CA 1
ATOM 1605 C C . HIS B 1 49 ? 2.59 -13.039 -13.547 1 96.69 49 HIS B C 1
ATOM 1607 O O . HIS B 1 49 ? 3.129 -12.102 -12.961 1 96.69 49 HIS B O 1
ATOM 1613 N N . THR B 1 50 ? 1.706 -12.859 -14.477 1 97.5 50 THR B N 1
ATOM 1614 C CA . THR B 1 50 ? 1.32 -11.523 -14.93 1 97.5 50 THR B CA 1
ATOM 1615 C C . THR B 1 50 ? 0.634 -10.758 -13.805 1 97.5 50 THR B C 1
ATOM 1617 O O . THR B 1 50 ? 0.937 -9.586 -13.57 1 97.5 50 THR B O 1
ATOM 1620 N N . ALA B 1 51 ? -0.222 -11.406 -13.086 1 96.56 51 ALA B N 1
ATOM 1621 C CA . ALA B 1 51 ? -0.927 -10.789 -11.969 1 96.56 51 ALA B CA 1
ATOM 1622 C C . ALA B 1 51 ? 0.046 -10.383 -10.867 1 96.56 51 ALA B C 1
ATOM 1624 O O . ALA B 1 51 ? -0.106 -9.32 -10.25 1 96.56 51 ALA B O 1
ATOM 1625 N N . ALA B 1 52 ? 0.969 -11.203 -10.617 1 95.88 52 ALA B N 1
ATOM 1626 C CA . ALA B 1 52 ? 1.982 -10.922 -9.602 1 95.88 52 ALA B CA 1
ATOM 1627 C C . ALA B 1 52 ? 2.791 -9.68 -9.961 1 95.88 52 ALA B C 1
ATOM 1629 O O . ALA B 1 52 ? 3.109 -8.859 -9.094 1 95.88 52 ALA B O 1
ATOM 1630 N N . ASP B 1 53 ? 3.057 -9.594 -11.281 1 96.81 53 ASP B N 1
ATOM 1631 C CA . ASP B 1 53 ? 3.803 -8.438 -11.758 1 96.81 53 ASP B CA 1
ATOM 1632 C C . ASP B 1 53 ? 3.016 -7.145 -11.539 1 96.81 53 ASP B C 1
ATOM 1634 O O . ASP B 1 53 ? 3.57 -6.141 -11.086 1 96.81 53 ASP B O 1
ATOM 1638 N N . VAL B 1 54 ? 1.805 -7.152 -11.797 1 96.88 54 VAL B N 1
ATOM 1639 C CA . VAL B 1 54 ? 0.938 -5.996 -11.609 1 96.88 54 VAL B CA 1
ATOM 1640 C C . VAL B 1 54 ? 0.841 -5.648 -10.125 1 96.88 54 VAL B C 1
ATOM 1642 O O . VAL B 1 54 ? 0.968 -4.48 -9.75 1 96.88 54 VAL B O 1
ATOM 1645 N N . SER B 1 55 ? 0.707 -6.633 -9.297 1 96.75 55 SER B N 1
ATOM 1646 C CA . SER B 1 55 ? 0.602 -6.434 -7.852 1 96.75 55 SER B CA 1
ATOM 1647 C C . SER B 1 55 ? 1.877 -5.82 -7.285 1 96.75 55 SER B C 1
ATOM 1649 O O . SER B 1 55 ? 1.819 -4.977 -6.387 1 96.75 55 SER B O 1
ATOM 1651 N N . ALA B 1 56 ? 2.938 -6.312 -7.836 1 96.44 56 ALA B N 1
ATOM 1652 C CA . ALA B 1 56 ? 4.219 -5.777 -7.383 1 96.44 56 ALA B CA 1
ATOM 1653 C C . ALA B 1 56 ? 4.332 -4.289 -7.703 1 96.44 56 ALA B C 1
ATOM 1655 O O . ALA B 1 56 ? 4.824 -3.508 -6.887 1 96.44 56 ALA B O 1
ATOM 1656 N N . LYS B 1 57 ? 3.875 -3.863 -8.828 1 97.62 57 LYS B N 1
ATOM 1657 C CA . LYS B 1 57 ? 3.891 -2.457 -9.219 1 97.62 57 LYS B CA 1
ATOM 1658 C C . LYS B 1 57 ? 2.953 -1.631 -8.344 1 97.62 57 LYS B C 1
ATOM 1660 O O . LYS B 1 57 ? 3.305 -0.529 -7.918 1 97.62 57 LYS B O 1
ATOM 1665 N N . ASP B 1 58 ? 1.806 -2.152 -8.102 1 97.31 58 ASP B N 1
ATOM 1666 C CA . ASP B 1 58 ? 0.843 -1.483 -7.234 1 97.31 58 ASP B CA 1
ATOM 1667 C C . ASP B 1 58 ? 1.411 -1.298 -5.828 1 97.31 58 ASP B C 1
ATOM 1669 O O . ASP B 1 58 ? 1.245 -0.238 -5.223 1 97.31 58 ASP B O 1
ATOM 1673 N N . LYS B 1 59 ? 2.045 -2.326 -5.34 1 97.75 59 LYS B N 1
ATOM 1674 C CA . LYS B 1 59 ? 2.656 -2.27 -4.016 1 97.75 59 LYS B CA 1
ATOM 1675 C C . LYS B 1 59 ? 3.688 -1.147 -3.934 1 97.75 59 LYS B C 1
ATOM 1677 O O . LYS B 1 59 ? 3.697 -0.374 -2.975 1 97.75 59 LYS B O 1
ATOM 1682 N N . THR B 1 60 ? 4.434 -1.031 -4.965 1 98 60 THR B N 1
ATOM 1683 C CA . THR B 1 60 ? 5.461 0.005 -5.012 1 98 60 THR B CA 1
ATOM 1684 C C . THR B 1 60 ? 4.824 1.392 -5.066 1 98 60 THR B C 1
ATOM 1686 O O . THR B 1 60 ? 5.281 2.316 -4.391 1 98 60 THR B O 1
ATOM 1689 N N . ALA B 1 61 ? 3.797 1.539 -5.77 1 98.44 61 ALA B N 1
ATOM 1690 C CA . ALA B 1 61 ? 3.09 2.812 -5.883 1 98.44 61 ALA B CA 1
ATOM 1691 C C . ALA B 1 61 ? 2.471 3.213 -4.547 1 98.44 61 ALA B C 1
ATOM 1693 O O . ALA B 1 61 ? 2.539 4.379 -4.148 1 98.44 61 ALA B O 1
ATOM 1694 N N . GLN B 1 62 ? 1.947 2.273 -3.877 1 98.56 62 GLN B N 1
ATOM 1695 C CA . GLN B 1 62 ? 1.338 2.533 -2.576 1 98.56 62 GLN B CA 1
ATOM 1696 C C . GLN B 1 62 ? 2.395 2.898 -1.538 1 98.56 62 GLN B C 1
ATOM 1698 O O . GLN B 1 62 ? 2.174 3.777 -0.702 1 98.56 62 GLN B O 1
ATOM 1703 N N . GLU B 1 63 ? 3.52 2.242 -1.612 1 98.62 63 GLU B N 1
ATOM 1704 C CA . GLU B 1 63 ? 4.625 2.568 -0.714 1 98.62 63 GLU B CA 1
ATOM 1705 C C . GLU B 1 63 ? 5.105 4 -0.93 1 98.62 63 GLU B C 1
ATOM 1707 O O . GLU B 1 63 ? 5.383 4.719 0.033 1 98.62 63 GLU B O 1
ATOM 1712 N N . SER B 1 64 ? 5.16 4.402 -2.145 1 98.81 64 SER B N 1
ATOM 1713 C CA . SER B 1 64 ? 5.543 5.773 -2.469 1 98.81 64 SER B CA 1
ATOM 1714 C C . SER B 1 64 ? 4.504 6.773 -1.97 1 98.81 64 SER B C 1
ATOM 1716 O O . SER B 1 64 ? 4.855 7.828 -1.438 1 98.81 64 SER B O 1
ATOM 1718 N N . GLN B 1 65 ? 3.283 6.457 -2.158 1 98.81 65 GLN B N 1
ATOM 1719 C CA . GLN B 1 65 ? 2.199 7.312 -1.683 1 98.81 65 GLN B CA 1
ATOM 1720 C C . GLN B 1 65 ? 2.24 7.457 -0.164 1 98.81 65 GLN B C 1
ATOM 1722 O O . GLN B 1 65 ? 2.066 8.555 0.365 1 98.81 65 GLN B O 1
ATOM 1727 N N . ILE B 1 66 ? 2.482 6.395 0.525 1 98.81 66 ILE B N 1
ATOM 1728 C CA . ILE B 1 66 ? 2.592 6.402 1.98 1 98.81 66 ILE B CA 1
ATOM 1729 C C . ILE B 1 66 ? 3.742 7.312 2.406 1 98.81 66 ILE B C 1
ATOM 1731 O O . ILE B 1 66 ? 3.584 8.148 3.297 1 98.81 66 ILE B O 1
ATOM 1735 N N . ALA B 1 67 ? 4.832 7.203 1.708 1 98.81 67 ALA B N 1
ATOM 1736 C CA . ALA B 1 67 ? 5.992 8.039 2.014 1 98.81 67 ALA B CA 1
ATOM 1737 C C . ALA B 1 67 ? 5.676 9.516 1.802 1 98.81 67 ALA B C 1
ATOM 1739 O O . ALA B 1 67 ? 6.066 10.359 2.609 1 98.81 67 ALA B O 1
ATOM 1740 N N . GLU B 1 68 ? 5.004 9.789 0.78 1 98.81 68 GLU B N 1
ATOM 1741 C CA . GLU B 1 68 ? 4.617 11.164 0.472 1 98.81 68 GLU B CA 1
ATOM 1742 C C . GLU B 1 68 ? 3.674 11.727 1.533 1 98.81 68 GLU B C 1
ATOM 1744 O O . GLU B 1 68 ? 3.846 12.859 1.986 1 98.81 68 GLU B O 1
ATOM 1749 N N . LEU B 1 69 ? 2.725 10.945 1.903 1 98.81 69 LEU B N 1
ATOM 1750 C CA . LEU B 1 69 ? 1.76 11.375 2.91 1 98.81 69 LEU B CA 1
ATOM 1751 C C . LEU B 1 69 ? 2.436 11.562 4.266 1 98.81 69 LEU B C 1
ATOM 1753 O O . LEU B 1 69 ? 2.137 12.523 4.984 1 98.81 69 LEU B O 1
ATOM 1757 N N . GLN B 1 70 ? 3.357 10.742 4.582 1 98.81 70 GLN B N 1
ATOM 1758 C CA . GLN B 1 70 ? 4.117 10.867 5.82 1 98.81 70 GLN B CA 1
ATOM 1759 C C . GLN B 1 70 ? 4.969 12.141 5.812 1 98.81 70 GLN B C 1
ATOM 1761 O O . GLN B 1 70 ? 5.086 12.82 6.832 1 98.81 70 GLN B O 1
ATOM 1766 N N . SER B 1 71 ? 5.547 12.422 4.672 1 98.69 71 SER B N 1
ATOM 1767 C CA . SER B 1 71 ? 6.312 13.656 4.523 1 98.69 71 SER B CA 1
ATOM 1768 C C . SER B 1 71 ? 5.43 14.883 4.719 1 98.69 71 SER B C 1
ATOM 1770 O O . SER B 1 71 ? 5.828 15.844 5.379 1 98.69 71 SER B O 1
ATOM 1772 N N . LYS B 1 72 ? 4.246 14.898 4.188 1 98.62 72 LYS B N 1
ATOM 1773 C CA . LYS B 1 72 ? 3.297 15.992 4.348 1 98.62 72 LYS B CA 1
ATOM 1774 C C . LYS B 1 72 ? 2.91 16.172 5.812 1 98.62 72 LYS B C 1
ATOM 1776 O O . LYS B 1 72 ? 2.822 17.297 6.301 1 98.62 72 LYS B O 1
ATOM 1781 N N . ILE B 1 73 ? 2.699 15.109 6.473 1 98.5 73 ILE B N 1
ATOM 1782 C CA . ILE B 1 73 ? 2.365 15.156 7.891 1 98.5 73 ILE B CA 1
ATOM 1783 C C . ILE B 1 73 ? 3.525 15.766 8.68 1 98.5 73 ILE B C 1
ATOM 1785 O O . ILE B 1 73 ? 3.318 16.609 9.547 1 98.5 73 ILE B O 1
ATOM 1789 N N . SER B 1 74 ? 4.73 15.344 8.328 1 97.25 74 SER B N 1
ATOM 1790 C CA . SER B 1 74 ? 5.914 15.914 8.961 1 97.25 74 SER B CA 1
ATOM 1791 C C . SER B 1 74 ? 5.996 17.422 8.742 1 97.25 74 SER B C 1
ATOM 1793 O O . SER B 1 74 ? 6.352 18.172 9.656 1 97.25 74 SER B O 1
ATOM 1795 N N . ASP B 1 75 ? 5.688 17.891 7.578 1 96.44 75 ASP B N 1
ATOM 1796 C CA . ASP B 1 75 ? 5.668 19.312 7.258 1 96.44 75 ASP B CA 1
ATOM 1797 C C . ASP B 1 75 ? 4.641 20.062 8.109 1 96.44 75 ASP B C 1
ATOM 1799 O O . ASP B 1 75 ? 4.926 21.125 8.641 1 96.44 75 ASP B O 1
ATOM 1803 N N . TYR B 1 76 ? 3.439 19.422 8.312 1 96.38 76 TYR B N 1
ATOM 1804 C CA . TYR B 1 76 ? 2.395 20.047 9.117 1 96.38 76 TYR B CA 1
ATOM 1805 C C . TYR B 1 76 ? 2.801 20.094 10.586 1 96.38 76 TYR B C 1
ATOM 1807 O O . TYR B 1 76 ? 2.533 21.094 11.273 1 96.38 76 TYR B O 1
ATOM 1815 N N . GLU B 1 77 ? 3.465 19.094 11.039 1 95.56 77 GLU B N 1
ATOM 1816 C CA . GLU B 1 77 ? 3.941 19.062 12.414 1 95.56 77 GLU B CA 1
ATOM 1817 C C . GLU B 1 77 ? 4.984 20.156 12.664 1 95.56 77 GLU B C 1
ATOM 1819 O O . GLU B 1 77 ? 4.945 20.828 13.695 1 95.56 77 GLU B O 1
ATOM 1824 N N . THR B 1 78 ? 5.844 20.312 11.711 1 95.06 78 THR B N 1
ATOM 1825 C CA . THR B 1 78 ? 6.875 21.344 11.82 1 95.06 78 THR B CA 1
ATOM 1826 C C . THR B 1 78 ? 6.258 22.734 11.789 1 95.06 78 THR B C 1
ATOM 1828 O O . THR B 1 78 ? 6.621 23.594 12.586 1 95.06 78 THR B O 1
ATOM 1831 N N . GLU B 1 79 ? 5.348 22.922 10.922 1 94.19 79 GLU B N 1
ATOM 1832 C CA . GLU B 1 79 ? 4.656 24.219 10.82 1 94.19 79 GLU B CA 1
ATOM 1833 C C . GLU B 1 79 ? 3.9 24.531 12.109 1 94.19 79 GLU B C 1
ATOM 1835 O O . GLU B 1 79 ? 3.898 25.672 12.57 1 94.19 79 GLU B O 1
ATOM 1840 N N . LYS B 1 80 ? 3.275 23.516 12.641 1 92.75 80 LYS B N 1
ATOM 1841 C CA . LYS B 1 80 ? 2.543 23.672 13.891 1 92.75 80 LYS B CA 1
ATOM 1842 C C . LYS B 1 80 ? 3.482 24.062 15.031 1 92.75 80 LYS B C 1
ATOM 1844 O O . LYS B 1 80 ? 3.18 24.969 15.812 1 92.75 80 LYS B O 1
ATOM 1849 N N . THR B 1 81 ? 4.586 23.406 15.055 1 94.44 81 THR B N 1
ATOM 1850 C CA . THR B 1 81 ? 5.57 23.688 16.094 1 94.44 81 THR B CA 1
ATOM 1851 C C . THR B 1 81 ? 6.133 25.094 15.93 1 94.44 81 THR B C 1
ATOM 1853 O O . THR B 1 81 ? 6.246 25.844 16.906 1 94.44 81 THR B O 1
ATOM 1856 N N . ARG B 1 82 ? 6.398 25.484 14.688 1 96.06 82 ARG B N 1
ATOM 1857 C CA . ARG B 1 82 ? 6.906 26.828 14.406 1 96.06 82 ARG B CA 1
ATOM 1858 C C . ARG B 1 82 ? 5.891 27.891 14.805 1 96.06 82 ARG B C 1
ATOM 1860 O O . ARG B 1 82 ? 6.246 28.906 15.414 1 96.06 82 ARG B O 1
ATOM 1867 N N . THR B 1 83 ? 4.664 27.625 14.547 1 92.38 83 THR B N 1
ATOM 1868 C CA . THR B 1 83 ? 3.594 28.547 14.875 1 92.38 83 THR B CA 1
ATOM 1869 C C . THR B 1 83 ? 3.449 28.688 16.391 1 92.38 83 THR B C 1
ATOM 1871 O O . THR B 1 83 ? 3.375 29.797 16.922 1 92.38 83 THR B O 1
ATOM 1874 N N . ARG B 1 84 ? 3.434 27.562 17.078 1 91.75 84 ARG B N 1
ATOM 1875 C CA . ARG B 1 84 ? 3.299 27.562 18.531 1 91.75 84 ARG B CA 1
ATOM 1876 C C . ARG B 1 84 ? 4.449 28.312 19.188 1 91.75 84 ARG B C 1
ATOM 1878 O O . ARG B 1 84 ? 4.227 29.141 20.062 1 91.75 84 ARG B O 1
ATOM 1885 N N . VAL B 1 85 ? 5.625 28.062 18.734 1 95.44 85 VAL B N 1
ATOM 1886 C CA . VAL B 1 85 ? 6.809 28.688 19.312 1 95.44 85 VAL B CA 1
ATOM 1887 C C . VAL B 1 85 ? 6.797 30.188 19.016 1 95.44 85 VAL B C 1
ATOM 1889 O O . VAL B 1 85 ? 7.074 31 19.906 1 95.44 85 VAL B O 1
ATOM 1892 N N . ALA B 1 86 ? 6.484 30.562 17.797 1 94.5 86 ALA B N 1
ATOM 1893 C CA . ALA B 1 86 ? 6.41 31.984 17.438 1 94.5 86 ALA B CA 1
ATOM 1894 C C . ALA B 1 86 ? 5.441 32.719 18.344 1 94.5 86 ALA B C 1
ATOM 1896 O O . ALA B 1 86 ? 5.789 33.781 18.906 1 94.5 86 ALA B O 1
ATOM 1897 N N . LEU B 1 87 ? 4.293 32.125 18.578 1 89.44 87 LEU B N 1
ATOM 1898 C CA . LEU B 1 87 ? 3.252 32.75 19.391 1 89.44 87 LEU B CA 1
ATOM 1899 C C . LEU B 1 87 ? 3.646 32.812 20.859 1 89.44 87 LEU B C 1
ATOM 1901 O O . LEU B 1 87 ? 3.355 33.781 21.562 1 89.44 87 LEU B O 1
ATOM 1905 N N . GLN B 1 88 ? 4.266 31.797 21.281 1 92 88 GLN B N 1
ATOM 1906 C CA . GLN B 1 88 ? 4.738 31.719 22.656 1 92 88 GLN B CA 1
ATOM 1907 C C . GLN B 1 88 ? 5.691 32.875 22.984 1 92 88 GLN B C 1
ATOM 1909 O O . GLN B 1 88 ? 5.695 33.375 24.094 1 92 88 GLN B O 1
ATOM 1914 N N . TYR B 1 89 ? 6.41 33.344 22.016 1 94.06 89 TYR B N 1
ATOM 1915 C CA . TYR B 1 89 ? 7.395 34.406 22.219 1 94.06 89 TYR B CA 1
ATOM 1916 C C . TYR B 1 89 ? 6.887 35.75 21.688 1 94.06 89 TYR B C 1
ATOM 1918 O O . TYR B 1 89 ? 7.668 36.688 21.484 1 94.06 89 TYR B O 1
ATOM 1926 N N . GLY B 1 90 ? 5.625 35.812 21.344 1 89.94 90 GLY B N 1
ATOM 1927 C CA . GLY B 1 90 ? 4.969 37.031 20.969 1 89.94 90 GLY B CA 1
ATOM 1928 C C . GLY B 1 90 ? 5.293 37.5 19.562 1 89.94 90 GLY B C 1
ATOM 1929 O O . GLY B 1 90 ? 5.184 38.656 19.234 1 89.94 90 GLY B O 1
ATOM 1930 N N . LEU B 1 91 ? 5.711 36.562 18.75 1 92.25 91 LEU B N 1
ATOM 1931 C CA . LEU B 1 91 ? 5.992 36.844 17.344 1 92.25 91 LEU B CA 1
ATOM 1932 C C . LEU B 1 91 ? 4.723 36.781 16.5 1 92.25 91 LEU B C 1
ATOM 1934 O O . LEU B 1 91 ? 3.873 35.906 16.734 1 92.25 91 LEU B O 1
ATOM 1938 N N . PRO B 1 92 ? 4.648 37.781 15.492 1 87.19 92 PRO B N 1
ATOM 1939 C CA . PRO B 1 92 ? 3.52 37.688 14.57 1 87.19 92 PRO B CA 1
ATOM 1940 C C . PRO B 1 92 ? 3.512 36.344 13.797 1 87.19 92 PRO B C 1
ATOM 1942 O O . PRO B 1 92 ? 4.57 35.75 13.57 1 87.19 92 PRO B O 1
ATOM 1945 N N . LEU B 1 93 ? 2.289 35.906 13.375 1 86.81 93 LEU B N 1
ATOM 1946 C CA . LEU B 1 93 ? 2.102 34.656 12.695 1 86.81 93 LEU B CA 1
ATOM 1947 C C . LEU B 1 93 ? 2.922 34.594 11.406 1 86.81 93 LEU B C 1
ATOM 1949 O O . LEU B 1 93 ? 3.404 33.531 11.023 1 86.81 93 LEU B O 1
ATOM 1953 N N . ASP B 1 94 ? 3.072 35.719 10.781 1 89.06 94 ASP B N 1
ATOM 1954 C CA . ASP B 1 94 ? 3.775 35.781 9.508 1 89.06 94 ASP B CA 1
ATOM 1955 C C . ASP B 1 94 ? 5.258 35.469 9.68 1 89.06 94 ASP B C 1
ATOM 1957 O O . ASP B 1 94 ? 5.934 35.062 8.719 1 89.06 94 ASP B O 1
ATOM 1961 N N . LEU B 1 95 ? 5.801 35.5 10.898 1 93.25 95 LEU B N 1
ATOM 1962 C CA . LEU B 1 95 ? 7.215 35.25 11.141 1 93.25 95 LEU B CA 1
ATOM 1963 C C . LEU B 1 95 ? 7.445 33.812 11.539 1 93.25 95 LEU B C 1
ATOM 1965 O O . LEU B 1 95 ? 8.594 33.344 11.594 1 93.25 95 LEU B O 1
ATOM 1969 N N . ALA B 1 96 ? 6.371 33.125 11.82 1 93.31 96 ALA B N 1
ATOM 1970 C CA . ALA B 1 96 ? 6.492 31.75 12.25 1 93.31 96 ALA B CA 1
ATOM 1971 C C . ALA B 1 96 ? 7.285 30.922 11.234 1 93.31 96 ALA B C 1
ATOM 1973 O O . ALA B 1 96 ? 8.156 30.141 11.609 1 93.31 96 ALA B O 1
ATOM 1974 N N . SER B 1 97 ? 6.988 31.203 9.969 1 94.06 97 SER B N 1
ATOM 1975 C CA . SER B 1 97 ? 7.633 30.422 8.922 1 94.06 97 SER B CA 1
ATOM 1976 C C . SER B 1 97 ? 9.102 30.812 8.766 1 94.06 97 SER B C 1
ATOM 1978 O O . SER B 1 97 ? 9.867 30.078 8.125 1 94.06 97 SER B O 1
ATOM 1980 N N . ARG B 1 98 ? 9.5 31.875 9.445 1 95.25 98 ARG B N 1
ATOM 1981 C CA . ARG B 1 98 ? 10.859 32.375 9.305 1 95.25 98 ARG B CA 1
ATOM 1982 C C . ARG B 1 98 ? 11.766 31.812 10.406 1 95.25 98 ARG B C 1
ATOM 1984 O O . ARG B 1 98 ? 12.984 31.953 10.344 1 95.25 98 ARG B O 1
ATOM 1991 N N . LEU B 1 99 ? 11.133 31.25 11.344 1 97.5 99 LEU B N 1
ATOM 1992 C CA . LEU B 1 99 ? 11.922 30.688 12.438 1 97.5 99 LEU B CA 1
ATOM 1993 C C . LEU B 1 99 ? 12.781 29.516 11.945 1 97.5 99 LEU B C 1
ATOM 1995 O O . LEU B 1 99 ? 12.32 28.688 11.156 1 97.5 99 LEU B O 1
ATOM 1999 N N . ARG B 1 100 ? 14.016 29.578 12.5 1 96.25 100 ARG B N 1
ATOM 2000 C CA . ARG B 1 100 ? 14.961 28.547 12.094 1 96.25 100 ARG B CA 1
ATOM 2001 C C . ARG B 1 100 ? 15.281 27.609 13.25 1 96.25 100 ARG B C 1
ATOM 2003 O O . ARG B 1 100 ? 15.383 28.047 14.398 1 96.25 100 ARG B O 1
ATOM 2010 N N . GLY B 1 101 ? 15.391 26.328 12.898 1 94.56 101 GLY B N 1
ATOM 2011 C CA . GLY B 1 101 ? 15.773 25.328 13.875 1 94.56 101 GLY B CA 1
ATOM 2012 C C . GLY B 1 101 ? 15.344 23.922 13.477 1 94.56 101 GLY B C 1
ATOM 2013 O O . GLY B 1 101 ? 14.289 23.734 12.859 1 94.56 101 GLY B O 1
ATOM 2014 N N . ASP B 1 102 ? 16.203 22.984 14.016 1 91.44 102 ASP B N 1
ATOM 2015 C CA . ASP B 1 102 ? 15.969 21.594 13.664 1 91.44 102 ASP B CA 1
ATOM 2016 C C . ASP B 1 102 ? 15.125 20.891 14.734 1 91.44 102 ASP B C 1
ATOM 2018 O O . ASP B 1 102 ? 14.633 19.781 14.516 1 91.44 102 ASP B O 1
ATOM 2022 N N . ASP B 1 103 ? 14.969 21.5 15.812 1 93.12 103 ASP B N 1
ATOM 2023 C CA . ASP B 1 103 ? 14.148 20.984 16.906 1 93.12 103 ASP B CA 1
ATOM 2024 C C . ASP B 1 103 ? 13.5 22.125 17.688 1 93.12 103 ASP B C 1
ATOM 2026 O O . ASP B 1 103 ? 13.758 23.297 17.406 1 93.12 103 ASP B O 1
ATOM 2030 N N . GLU B 1 104 ? 12.641 21.766 18.609 1 94.56 104 GLU B N 1
ATOM 2031 C CA . GLU B 1 104 ? 11.852 22.75 19.344 1 94.56 104 GLU B CA 1
ATOM 2032 C C . GLU B 1 104 ? 12.742 23.703 20.109 1 94.56 104 GLU B C 1
ATOM 2034 O O . GLU B 1 104 ? 12.453 24.906 20.188 1 94.56 104 GLU B O 1
ATOM 2039 N N . GLU B 1 105 ? 13.836 23.203 20.656 1 96.94 105 GLU B N 1
ATOM 2040 C CA . GLU B 1 105 ? 14.734 24.062 21.422 1 96.94 105 GLU B CA 1
ATOM 2041 C C . GLU B 1 105 ? 15.391 25.109 20.531 1 96.94 105 GLU B C 1
ATOM 2043 O O . GLU B 1 105 ? 15.508 26.281 20.938 1 96.94 105 GLU B O 1
ATOM 2048 N N . ALA B 1 106 ? 15.805 24.625 19.391 1 97.56 106 ALA B N 1
ATOM 2049 C CA . ALA B 1 106 ? 16.422 25.562 18.438 1 97.56 106 ALA B CA 1
ATOM 2050 C C . ALA B 1 106 ? 15.406 26.594 17.953 1 97.56 106 ALA B C 1
ATOM 2052 O O . ALA B 1 106 ? 15.742 27.766 17.812 1 97.56 106 ALA B O 1
ATOM 2053 N N . LEU B 1 107 ? 14.211 26.172 17.719 1 97.56 107 LEU B N 1
ATOM 2054 C CA . LEU B 1 107 ? 13.141 27.078 17.312 1 97.56 107 LEU B CA 1
ATOM 2055 C C . LEU B 1 107 ? 12.867 28.109 18.391 1 97.56 107 LEU B C 1
ATOM 2057 O O . LEU B 1 107 ? 12.703 29.297 18.094 1 97.56 107 LEU B O 1
ATOM 2061 N N . LYS B 1 108 ? 12.859 27.688 19.656 1 97.31 108 LYS B N 1
ATOM 2062 C CA . LYS B 1 108 ? 12.609 28.578 20.781 1 97.31 108 LYS B CA 1
ATOM 2063 C C . LYS B 1 108 ? 13.719 29.625 20.906 1 97.31 108 LYS B C 1
ATOM 2065 O O . LYS B 1 108 ? 13.453 30.812 21.141 1 97.31 108 LYS B O 1
ATOM 2070 N N . GLN B 1 109 ? 14.891 29.234 20.703 1 97.31 109 GLN B N 1
ATOM 2071 C CA . GLN B 1 109 ? 16.031 30.141 20.781 1 97.31 109 GLN B CA 1
ATOM 2072 C C . GLN B 1 109 ? 15.969 31.188 19.672 1 97.31 109 GLN B C 1
ATOM 2074 O O . GLN B 1 109 ? 16.234 32.375 19.922 1 97.31 109 GLN B O 1
ATOM 2079 N N . ASP B 1 110 ? 15.664 30.703 18.469 1 97.88 110 ASP B N 1
ATOM 2080 C CA . ASP B 1 110 ? 15.547 31.641 17.359 1 97.88 110 ASP B CA 1
ATOM 2081 C C . ASP B 1 110 ? 14.398 32.625 17.578 1 97.88 110 ASP B C 1
ATOM 2083 O O . ASP B 1 110 ? 14.523 33.812 17.297 1 97.88 110 ASP B O 1
ATOM 2087 N N . ALA B 1 111 ? 13.312 32.031 18.062 1 97.44 111 ALA B N 1
ATOM 2088 C CA . ALA B 1 111 ? 12.148 32.875 18.359 1 97.44 111 ALA B CA 1
ATOM 2089 C C . ALA B 1 111 ? 12.477 33.938 19.406 1 97.44 111 ALA B C 1
ATOM 2091 O O . ALA B 1 111 ? 12.094 35.094 19.266 1 97.44 111 ALA B O 1
ATOM 2092 N N . GLU B 1 112 ? 13.18 33.594 20.453 1 96.5 112 GLU B N 1
ATOM 2093 C CA . GLU B 1 112 ? 13.602 34.5 21.516 1 96.5 112 GLU B CA 1
ATOM 2094 C C . GLU B 1 112 ? 14.484 35.625 20.953 1 96.5 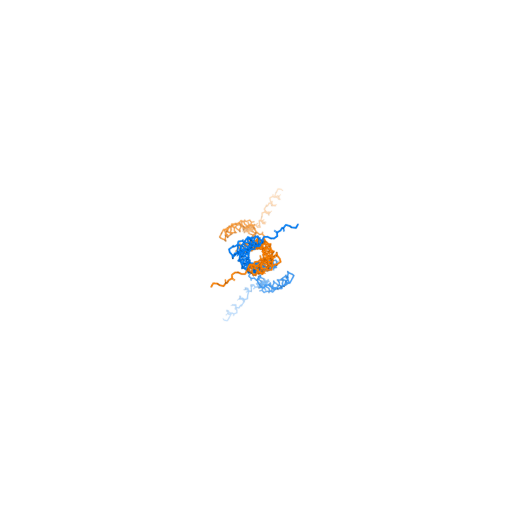112 GLU B C 1
ATOM 2096 O O . GLU B 1 112 ? 14.297 36.781 21.297 1 96.5 112 GLU B O 1
ATOM 2101 N N . ASN B 1 113 ? 15.391 35.25 20.141 1 96.25 113 ASN B N 1
ATOM 2102 C CA . ASN B 1 113 ? 16.281 36.219 19.516 1 96.25 113 ASN B CA 1
ATOM 2103 C C . ASN B 1 113 ? 15.508 37.219 18.625 1 96.25 113 ASN B C 1
ATOM 2105 O O . ASN B 1 113 ? 15.719 38.438 18.703 1 96.25 113 ASN B O 1
ATOM 2109 N N . LEU B 1 114 ? 14.664 36.656 17.797 1 95.88 114 LEU B N 1
ATOM 2110 C CA . LEU B 1 114 ? 13.867 37.469 16.891 1 95.88 114 LEU B CA 1
ATOM 2111 C C . LEU B 1 114 ? 12.953 38.406 17.672 1 95.88 114 LEU B C 1
ATOM 2113 O O . LEU B 1 114 ? 12.797 39.562 17.312 1 95.88 114 LEU B O 1
ATOM 2117 N N . ALA B 1 115 ? 12.367 37.844 18.703 1 94.38 115 ALA B N 1
ATOM 2118 C CA . ALA B 1 115 ? 11.516 38.656 19.562 1 94.38 115 ALA B CA 1
ATOM 2119 C C . ALA B 1 115 ? 12.305 39.812 20.188 1 94.38 115 ALA B C 1
ATOM 2121 O O . ALA B 1 115 ? 11.805 40.938 20.281 1 94.38 115 ALA B O 1
ATOM 2122 N N . GLY B 1 116 ? 13.469 39.594 20.578 1 92.94 116 GLY B N 1
ATOM 2123 C CA . GLY B 1 116 ? 14.344 40.625 21.141 1 92.94 116 GLY B CA 1
ATOM 2124 C C . GLY B 1 116 ? 14.68 41.719 20.172 1 92.94 116 GLY B C 1
ATOM 2125 O O . GLY B 1 116 ? 14.695 42.906 20.531 1 92.94 116 GLY B O 1
ATOM 2126 N N . LEU B 1 117 ? 14.898 41.375 18.953 1 91.31 117 LEU B N 1
ATOM 2127 C CA . LEU B 1 117 ? 15.211 42.312 17.906 1 91.31 117 LEU B CA 1
ATOM 2128 C C . LEU B 1 117 ? 14 43.188 17.578 1 91.31 117 LEU B C 1
ATOM 2130 O O . LEU B 1 117 ? 14.141 44.375 17.281 1 91.31 117 LEU B O 1
ATOM 2134 N N . MET B 1 118 ? 12.891 42.656 17.641 1 88.31 118 MET B N 1
ATOM 2135 C CA . MET B 1 118 ? 11.672 43.406 17.359 1 88.31 118 MET B CA 1
ATOM 2136 C C . MET B 1 118 ? 11.352 44.375 18.5 1 88.31 118 MET B C 1
ATOM 2138 O O . MET B 1 118 ? 10.914 45.5 18.25 1 88.31 118 MET B O 1
ATOM 2142 N N . HIS B 1 119 ? 11.461 43.969 19.75 1 83.62 119 HIS B N 1
ATOM 2143 C CA . HIS B 1 119 ? 11.227 44.812 20.891 1 83.62 119 HIS B CA 1
ATOM 2144 C C . HIS B 1 119 ? 12.258 45.938 20.953 1 83.62 119 HIS B C 1
ATOM 2146 O O . HIS B 1 119 ? 11.938 47.062 21.359 1 83.62 119 HIS B O 1
ATOM 2152 N N . ALA B 1 120 ? 13.367 45.812 20.516 1 78.94 120 ALA B N 1
ATOM 2153 C CA . ALA B 1 120 ? 14.422 46.812 20.547 1 78.94 120 ALA B CA 1
ATOM 2154 C C . ALA B 1 120 ? 14.156 47.906 19.516 1 78.94 120 ALA B C 1
ATOM 2156 O O . ALA B 1 120 ? 14.586 49.062 19.703 1 78.94 120 ALA B O 1
ATOM 2157 N N . ASN B 1 121 ? 13.414 47.625 18.609 1 73.56 121 ASN B N 1
ATOM 2158 C CA . ASN B 1 121 ? 13.164 48.594 17.547 1 73.56 121 ASN B CA 1
ATOM 2159 C C . ASN B 1 121 ? 11.844 49.312 17.75 1 73.56 121 ASN B C 1
ATOM 2161 O O . ASN B 1 121 ? 11.43 50.125 16.906 1 73.56 121 ASN B O 1
ATOM 2165 N N . GLU B 1 122 ? 11.148 48.938 18.828 1 69.38 122 GLU B N 1
ATOM 2166 C CA . GLU B 1 122 ? 9.945 49.719 19.141 1 69.38 122 GLU B CA 1
ATOM 2167 C C . GLU B 1 122 ? 10.305 51.125 19.609 1 69.38 122 GLU B C 1
ATOM 2169 O O . GLU B 1 122 ? 11.18 51.281 20.469 1 69.38 122 GLU B O 1
ATOM 2174 N N . PRO B 1 123 ? 9.953 52.219 18.891 1 62.94 123 PRO B N 1
ATOM 2175 C CA . PRO B 1 123 ? 10.273 53.594 19.328 1 62.94 123 PRO B CA 1
ATOM 2176 C C . PRO B 1 123 ? 9.953 53.812 20.797 1 62.94 123 PRO B C 1
ATOM 2178 O O . PRO B 1 123 ? 8.883 53.438 21.266 1 62.94 123 PRO B O 1
ATOM 2181 N N . LYS B 1 124 ? 10.961 53.969 21.656 1 60.62 124 LYS B N 1
ATOM 2182 C CA . LYS B 1 124 ? 10.789 54.406 23.031 1 60.62 124 LYS B CA 1
ATOM 2183 C C . LYS B 1 124 ? 9.945 55.688 23.094 1 60.62 124 LYS B C 1
ATOM 2185 O O . LYS B 1 124 ? 10.172 56.625 22.328 1 60.62 124 LYS B O 1
ATOM 2190 N N . ALA B 1 125 ? 8.695 55.531 23.594 1 60.22 125 ALA B N 1
ATOM 2191 C CA . ALA B 1 125 ? 7.945 56.75 23.844 1 60.22 125 ALA B CA 1
ATOM 2192 C C . ALA B 1 125 ? 8.859 57.875 24.359 1 60.22 125 ALA B C 1
ATOM 2194 O O . ALA B 1 125 ? 9.742 57.625 25.188 1 60.22 125 ALA B O 1
ATOM 2195 N N . PRO B 1 126 ? 9 58.938 23.719 1 58.78 126 PRO B N 1
ATOM 2196 C CA . PRO B 1 126 ? 9.797 60.062 24.281 1 58.78 126 PRO B CA 1
ATOM 2197 C C . PRO B 1 126 ? 9.539 60.25 25.766 1 58.78 126 PRO B C 1
ATOM 2199 O O . PRO B 1 126 ? 8.406 60.125 26.234 1 58.78 126 PRO B O 1
ATOM 2202 N N . LEU B 1 127 ? 10.43 60 26.625 1 56.44 127 LEU B N 1
ATOM 2203 C CA . LEU B 1 127 ? 10.266 60.406 28.016 1 56.44 127 LEU B CA 1
ATOM 2204 C C . LEU B 1 127 ? 9.602 61.781 28.109 1 56.44 127 LEU B C 1
ATOM 2206 O O . LEU B 1 127 ? 9.891 62.656 27.312 1 56.44 127 LEU B O 1
ATOM 2210 N N . LYS B 1 128 ? 8.43 61.812 28.609 1 58.03 128 LYS B N 1
ATOM 2211 C CA . LYS B 1 128 ? 7.871 63.125 28.938 1 58.03 128 LYS B CA 1
ATOM 2212 C C . LYS B 1 128 ? 8.953 64.062 29.422 1 58.03 128 LYS B C 1
ATOM 2214 O O . LYS B 1 128 ? 9.688 63.781 30.359 1 58.03 128 LYS B O 1
ATOM 2219 N N . SER B 1 129 ? 9.477 64.875 28.594 1 55.97 129 SER B N 1
ATOM 2220 C CA . SER B 1 129 ? 10.328 65.938 29.094 1 55.97 129 SER B CA 1
ATOM 2221 C C . SER B 1 129 ? 9.766 66.562 30.391 1 55.97 129 SER B C 1
ATOM 2223 O O . SER B 1 129 ? 8.703 67.188 30.375 1 55.97 129 SER B O 1
ATOM 2225 N N . THR B 1 130 ? 9.938 66 31.516 1 56.34 130 THR B N 1
ATOM 2226 C CA . THR B 1 130 ? 9.648 66.688 32.781 1 56.34 130 THR B CA 1
ATOM 2227 C C . THR B 1 130 ? 10.391 68 32.906 1 56.34 130 THR B C 1
ATOM 2229 O O . THR B 1 130 ? 10.656 68.5 34 1 56.34 130 THR B O 1
ATOM 2232 N N . GLU B 1 131 ? 10.938 68.625 31.766 1 56.25 131 GLU B N 1
ATOM 2233 C CA . GLU B 1 131 ? 11.516 69.938 31.953 1 56.25 131 GLU B CA 1
ATOM 2234 C C . GLU B 1 131 ? 10.445 70.938 32.344 1 56.25 131 GLU B C 1
ATOM 2236 O O . GLU B 1 131 ? 9.398 71 31.719 1 56.25 131 GLU B O 1
ATOM 2241 N N . PRO B 1 132 ? 10.445 71.562 33.594 1 55.97 132 PRO B N 1
ATOM 2242 C CA . PRO B 1 132 ? 9.516 72.625 33.969 1 55.97 132 PRO B CA 1
ATOM 2243 C C . PRO B 1 132 ? 9.469 73.75 32.906 1 55.97 132 PRO B C 1
ATOM 2245 O O . PRO B 1 132 ? 10.5 74.062 32.344 1 55.97 132 PRO B O 1
ATOM 2248 N N . THR B 1 133 ? 8.484 73.938 32.125 1 53.22 133 THR B N 1
ATOM 2249 C CA . THR B 1 133 ? 8.266 75.125 31.297 1 53.22 133 THR B CA 1
ATOM 2250 C C . THR B 1 133 ? 8.539 76.375 32.094 1 53.22 133 THR B C 1
ATOM 2252 O O . THR B 1 133 ? 7.84 76.688 33.062 1 53.22 133 THR B O 1
ATOM 2255 N N . VAL B 1 134 ? 9.781 76.875 32.312 1 52.12 134 VAL B N 1
ATOM 2256 C CA . VAL B 1 134 ? 10.047 78.188 32.812 1 52.12 134 VAL B CA 1
ATOM 2257 C C . VAL B 1 134 ? 9.344 79.25 31.953 1 52.12 134 VAL B C 1
ATOM 2259 O O . VAL B 1 134 ? 9.617 79.312 30.766 1 52.12 134 VAL B O 1
ATOM 2262 N N . THR B 1 135 ? 8.055 79.5 32.188 1 48.72 135 THR B N 1
ATOM 2263 C CA . THR B 1 135 ? 7.391 80.688 31.656 1 48.72 135 THR B CA 1
ATOM 2264 C C . THR B 1 135 ? 8.227 81.938 31.922 1 48.72 135 THR B C 1
ATOM 2266 O O . THR B 1 135 ? 8.406 82.375 33.062 1 48.72 135 THR B O 1
ATOM 2269 N N . ASP B 1 136 ? 9.367 82.125 31.297 1 45.53 136 ASP B N 1
ATOM 2270 C CA . ASP B 1 136 ? 10.141 83.375 31.344 1 45.53 136 ASP B CA 1
ATOM 2271 C C . ASP B 1 136 ? 9.273 84.625 31 1 45.53 136 ASP B C 1
ATOM 2273 O O . ASP B 1 136 ? 9.141 84.938 29.828 1 45.53 136 ASP B O 1
ATOM 2277 N N . ASP B 1 137 ? 8.062 84.688 31.438 1 47.66 137 ASP B N 1
ATOM 2278 C CA . ASP B 1 137 ? 7.312 85.938 31.188 1 47.66 137 ASP B CA 1
ATOM 2279 C C . ASP B 1 137 ? 8.086 87.188 31.688 1 47.66 137 ASP B C 1
ATOM 2281 O O . ASP B 1 137 ? 7.699 88.312 31.406 1 47.66 137 ASP B O 1
ATOM 2285 N N . LYS B 1 138 ? 9.055 87 32.594 1 49.16 138 LYS B 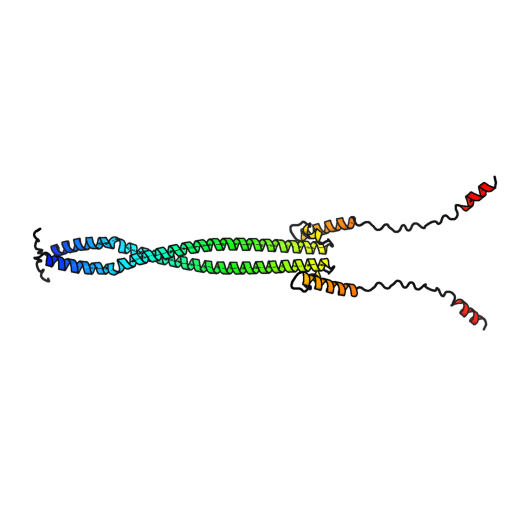N 1
ATOM 2286 C CA . LYS B 1 138 ? 9.562 88.188 33.219 1 49.16 138 LYS B CA 1
ATOM 2287 C C . LYS B 1 138 ? 10.57 88.875 32.281 1 49.16 138 LYS B C 1
ATOM 2289 O O . LYS B 1 138 ? 11.039 90 32.594 1 49.16 138 LYS B O 1
ATOM 2294 N N . GLY B 1 139 ? 11.039 88.25 31.297 1 46.97 139 GLY B N 1
ATOM 2295 C CA . GLY B 1 139 ? 12.188 88.812 30.625 1 46.97 139 GLY B CA 1
ATOM 2296 C C . GLY B 1 139 ? 11.828 90.062 29.797 1 46.97 139 GLY B C 1
ATOM 2297 O O . GLY B 1 139 ? 12.695 90.875 29.453 1 46.97 139 GLY B O 1
ATOM 2298 N N . TRP B 1 140 ? 10.695 90.062 29.234 1 51.53 140 TRP B N 1
ATOM 2299 C CA . TRP B 1 140 ? 10.469 91.125 28.25 1 51.53 140 TRP B CA 1
ATOM 2300 C C . TRP B 1 140 ? 10.266 92.438 28.938 1 51.53 140 TRP B C 1
ATOM 2302 O O . TRP B 1 140 ? 10.336 93.5 28.281 1 51.53 140 TRP B O 1
ATOM 2312 N N . ALA B 1 141 ? 9.906 92.5 30.203 1 53.03 141 ALA B N 1
ATOM 2313 C CA . ALA B 1 141 ? 9.562 93.812 30.797 1 53.03 141 ALA B CA 1
ATOM 2314 C C . ALA B 1 141 ? 10.805 94.688 30.984 1 53.03 141 ALA B C 1
ATOM 2316 O O . ALA B 1 141 ? 10.742 95.875 30.844 1 53.03 141 ALA B O 1
ATOM 2317 N N . GLN B 1 142 ? 11.953 94.188 31.297 1 46.84 142 GLN B N 1
ATOM 2318 C CA . GLN B 1 142 ? 13.094 95 31.609 1 46.84 142 GLN B CA 1
ATOM 2319 C C . GLN B 1 142 ? 13.664 95.688 30.344 1 46.84 142 GLN B C 1
ATOM 2321 O O . GLN B 1 142 ? 14.258 96.75 30.406 1 46.84 142 GLN B O 1
ATOM 2326 N N . MET B 1 143 ? 13.492 95.125 29.203 1 52.16 143 MET B N 1
ATOM 2327 C CA . MET B 1 143 ? 14.086 95.688 28.016 1 52.16 143 MET B CA 1
ATOM 2328 C C . MET B 1 143 ? 13.367 97 27.625 1 52.16 143 MET B C 1
ATOM 2330 O O . MET B 1 143 ? 14 97.938 27.156 1 52.16 143 MET B O 1
ATOM 2334 N N . THR B 1 144 ? 12.07 97.125 27.828 1 55.41 144 THR B N 1
ATOM 2335 C CA . THR B 1 144 ? 11.352 98.25 27.328 1 55.41 144 THR B CA 1
ATOM 2336 C C . THR B 1 144 ? 11.695 99.5 28.141 1 55.41 144 THR B C 1
ATOM 2338 O O . THR B 1 144 ? 11.586 100.625 27.641 1 55.41 144 THR B O 1
ATOM 2341 N N . ARG B 1 145 ? 12.188 99.438 29.359 1 57.62 145 ARG B N 1
ATOM 2342 C CA . ARG B 1 145 ? 12.43 100.625 30.172 1 57.62 145 ARG B CA 1
ATOM 2343 C C . ARG B 1 145 ? 13.672 101.375 29.688 1 57.62 145 ARG B C 1
ATOM 2345 O O . ARG B 1 145 ? 13.719 102.562 29.734 1 57.62 145 ARG B O 1
ATOM 2352 N N . GLN B 1 146 ? 14.68 100.688 29.281 1 50.75 146 GLN B N 1
ATOM 2353 C CA . GLN B 1 146 ? 15.906 101.375 28.906 1 50.75 146 GLN B CA 1
ATOM 2354 C C . GLN B 1 146 ? 15.695 102.188 27.641 1 50.75 146 GLN B C 1
ATOM 2356 O O . GLN B 1 146 ? 16.438 103.188 27.391 1 50.75 146 GLN B O 1
ATOM 2361 N N . LEU B 1 147 ? 14.719 101.812 26.812 1 55.56 147 LEU B N 1
ATOM 2362 C CA . LEU B 1 147 ? 14.609 102.625 25.578 1 55.56 147 LEU B CA 1
ATOM 2363 C C . LEU B 1 147 ? 14 104 25.828 1 55.56 147 LEU B C 1
ATOM 2365 O O . LEU B 1 147 ? 14.266 104.938 25.078 1 55.56 147 LEU B O 1
ATOM 2369 N N . THR B 1 148 ? 13.203 104 26.859 1 56.16 148 THR B N 1
ATOM 23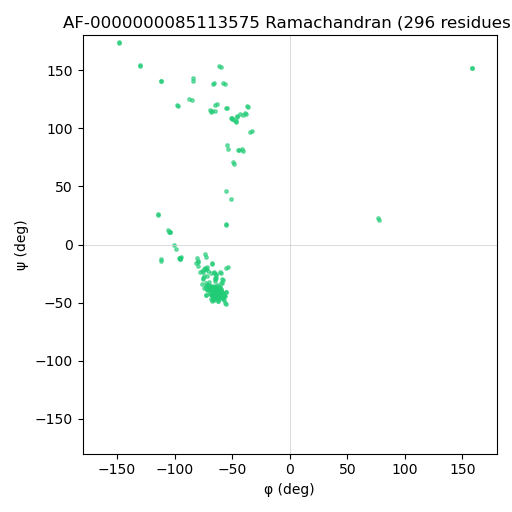70 C CA . THR B 1 148 ? 12.516 105.312 26.953 1 56.16 148 THR B CA 1
ATOM 2371 C C . THR B 1 148 ? 13.422 106.375 27.578 1 56.16 148 THR B C 1
ATOM 2373 O O . THR B 1 148 ? 13.07 107.562 27.625 1 56.16 148 THR B O 1
ATOM 2376 N N . GLU B 1 149 ? 14.5 106 28.297 1 52.94 149 GLU B N 1
ATOM 2377 C CA . GLU B 1 149 ? 15.227 107.062 28.953 1 52.94 149 GLU B CA 1
ATOM 2378 C C . GLU B 1 149 ? 16.172 107.75 27.969 1 52.94 149 GLU B C 1
ATOM 2380 O O . GLU B 1 149 ? 16.516 108.938 28.156 1 52.94 149 GLU B O 1
ATOM 2385 N N . HIS B 1 150 ? 16.469 107.125 26.797 1 38.56 150 HIS B N 1
ATOM 2386 C CA . HIS B 1 150 ? 17.172 108.062 25.891 1 38.56 150 HIS B CA 1
ATOM 2387 C C . HIS B 1 150 ? 16.188 108.875 25.047 1 38.56 150 HIS B C 1
ATOM 2389 O O . HIS B 1 150 ? 15.188 108.312 24.562 1 38.56 150 HIS B O 1
#

Radius of gyration: 54.27 Å; Cα contacts (8 Å, |Δi|>4): 176; chains: 2; bounding box: 38×185×127 Å

Solvent-accessible surface area (backbone atoms only — not comparable to full-atom values): 17153 Å² total; per-residue (Å²): 124,90,76,76,76,67,40,79,45,63,68,57,50,49,52,53,44,50,55,53,45,53,57,57,47,56,81,51,66,55,47,68,57,40,54,52,47,38,53,52,42,51,54,50,42,52,51,51,51,54,51,51,53,53,49,52,53,49,50,51,51,50,52,51,49,44,51,51,46,53,51,51,45,51,53,50,52,50,49,50,51,33,42,52,43,18,49,74,51,70,38,58,75,85,49,17,82,67,53,50,62,94,44,72,68,43,30,44,52,39,30,50,53,52,34,51,56,55,62,69,66,51,80,72,71,74,71,75,74,79,66,77,81,76,77,72,71,69,64,66,63,65,61,62,57,65,59,69,75,105,127,87,76,77,76,65,40,80,46,64,68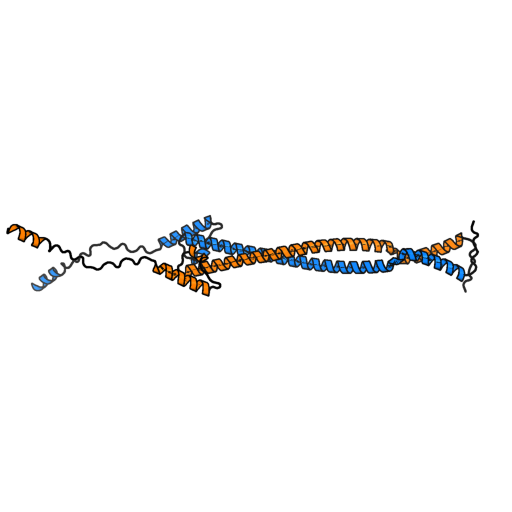,58,50,48,53,53,44,51,54,52,45,52,57,57,46,56,80,51,68,54,47,68,57,40,54,51,49,37,51,54,43,50,53,50,43,50,52,51,52,52,50,51,52,53,48,53,51,52,50,52,52,50,52,51,50,44,51,52,46,51,50,51,44,51,51,50,52,50,51,49,50,33,42,52,43,19,49,73,49,70,38,60,76,85,49,15,82,67,52,50,62,93,44,70,68,43,30,43,51,39,27,51,51,53,36,50,58,55,62,68,66,49,80,72,73,74,71,75,74,80,68,77,81,75,78,71,71,69,65,67,61,65,60,61,57,65,60,68,76,104

Organism: Ligilactobacillus ruminis (strain ATCC 27782 / RF3) (NCBI:txid1069534)

Sequence (300 aa):
MSEFKTIETQEELDRIVKERLARQKEKYADYDALKSRVKELEDENAELHTAADVSAKDKTAQESQIAELQSKISDYETEKTRTRVALQYGLPLDLASRLRGDDEEALKQDAENLAGLMHANEPKAPLKSTEPTVTDDKGWAQMTRQLTEHMSEFKTIETQEELDRIVKERLARQKEKYADYDALKSRVKELEDENAELHTAADVSAKDKTAQESQIAELQSKISDYETEKTRTRVALQYGLPLDLASRLRGDDEEALKQDAENLAGLMHANEPKAPLKSTEPTVTDDKGWAQMTRQLTEH

InterPro domains:
  IPR025580 Capsid assembly scaffolding protein Gp46 [PF14265] (9-117)

Secondary structure (DSSP, 8-state):
--PPPPB--HHHHHHHHHHHHHHHHHHTTTHHHHHHHHHHHHHHHHHHHHHHHHHHHHHHHHHHHHHHHHHHHHHHHHHHHHHHHHHHTT--GGGGGG---SSHHHHHHHHHHHHHHHHHTS---------------SHHHHHHHHHHH-/--PPPPB-SHHHHHHHHHHHHHHHHHTTTTHHHHHHHHHHHHHHHHHHHHHHHHHHHHHHHHHHHHHHHHHHHHHHHHHHHHHHHHHHTT--GGGGGG---SSHHHHHHHHHHHHHHHHHTS---------------SHHHHHHHHHHH-

pLDDT: mean 86.26, std 17.37, range [37.81, 98.81]